Protein AF-A0A0F2HGH1-F1 (afdb_monomer_lite)

Radius of gyration: 33.71 Å; chains: 1; bounding box: 84×94×63 Å

Foldseek 3Di:
DDDDDDDDDDDDDDDDDDDDDDDDPDDPPPPPPDPDPCPVVVVPPPPPPVDDAWEKEFEDADPVGWDDLVVLDAPLDQKDWQFFFPPQDPDDDQQHKYWYAIDHLQFTQFMWGFHFDKDFADPVVCVVPVVCNGGGITTMTGTPQNVCNNPVSVVSHHPVVLLVVCCVVCVCDDFAPVRHSDPVVVVPVHRMGTTDPSSRVSVVVSSVVVPD

pLDDT: mean 81.98, std 21.33, range [31.95, 98.56]

Secondary structure (DSSP, 8-state):
--------------------------------------HHHHH-------SPPPEEEEEES-SSS-B-TTTT-----SEEEEEE-SS---S--TT-EEEEEETBT-BEEEEEEE-S--EEPPHHHHHH-GGGGTS-EEEEEEES-HHHHTTHHHH--BHHHHHHHHHHH-TTS-SBTTS-SS-GGGGGT-S-EEEPHHHHHHHHHHHHTT--

Structure (mmCIF, N/CA/C/O backbone):
data_AF-A0A0F2HGH1-F1
#
_entry.id   AF-A0A0F2HGH1-F1
#
loop_
_atom_site.group_PDB
_atom_site.id
_atom_site.type_symbol
_atom_site.label_atom_id
_atom_site.label_alt_id
_atom_site.label_comp_id
_atom_site.label_asym_id
_atom_site.label_entity_id
_atom_site.label_seq_id
_atom_site.pdbx_PDB_ins_code
_atom_site.Cartn_x
_atom_site.Cartn_y
_atom_site.Cartn_z
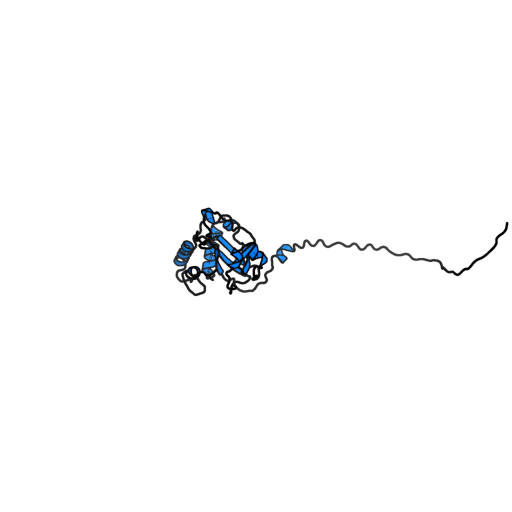_atom_site.occupancy
_atom_site.B_iso_or_equiv
_atom_site.auth_seq_id
_atom_site.auth_comp_id
_atom_site.auth_asym_id
_atom_site.auth_atom_id
_atom_site.pdbx_PDB_model_num
ATOM 1 N N . MET A 1 1 ? 64.726 -79.776 -44.191 1.00 40.59 1 MET A N 1
ATOM 2 C CA . MET A 1 1 ? 66.034 -79.227 -43.779 1.00 40.59 1 MET A CA 1
ATOM 3 C C . MET A 1 1 ? 65.875 -78.644 -42.390 1.00 40.59 1 MET A C 1
ATOM 5 O O . MET A 1 1 ? 64.853 -78.032 -42.119 1.00 40.59 1 MET A O 1
ATOM 9 N N . HIS A 1 2 ? 66.834 -78.954 -41.524 1.00 37.94 2 HIS A N 1
ATOM 10 C CA . HIS A 1 2 ? 66.911 -78.556 -40.122 1.00 37.94 2 HIS A CA 1
ATOM 11 C C . HIS A 1 2 ? 66.881 -77.031 -39.940 1.00 37.94 2 HIS A C 1
ATOM 13 O O . HIS A 1 2 ? 67.494 -76.320 -40.730 1.00 37.94 2 HIS A O 1
ATOM 19 N N . SER A 1 3 ? 66.295 -76.561 -38.837 1.00 35.84 3 SER A N 1
ATOM 20 C CA . SER A 1 3 ? 66.880 -75.457 -38.071 1.00 35.84 3 SER A CA 1
ATOM 21 C C . SER A 1 3 ? 66.435 -75.529 -36.613 1.00 35.84 3 SER A C 1
ATOM 23 O O . SER A 1 3 ? 65.248 -75.561 -36.302 1.00 35.84 3 SER A O 1
ATOM 25 N N . CYS A 1 4 ? 67.438 -75.588 -35.749 1.00 34.16 4 CYS A N 1
ATOM 26 C CA . CYS A 1 4 ? 67.405 -75.707 -34.302 1.00 34.16 4 CYS A CA 1
ATOM 27 C C . CYS A 1 4 ? 67.516 -74.322 -33.632 1.00 34.16 4 CYS A C 1
ATOM 29 O O . CYS A 1 4 ? 68.171 -73.455 -34.197 1.00 34.16 4 CYS A O 1
ATOM 31 N N . LEU A 1 5 ? 67.019 -74.230 -32.385 1.00 35.56 5 LEU A N 1
ATOM 32 C CA . LEU A 1 5 ? 67.482 -73.368 -31.268 1.00 35.56 5 LEU A CA 1
ATOM 33 C C . LEU A 1 5 ? 67.328 -71.832 -31.455 1.00 35.56 5 LEU A C 1
ATOM 35 O O . LEU A 1 5 ? 67.442 -71.306 -32.545 1.00 35.56 5 LEU A O 1
ATOM 39 N N . GLY A 1 6 ? 67.064 -71.014 -30.436 1.00 31.95 6 GLY A N 1
ATOM 40 C CA . GLY A 1 6 ? 67.132 -71.225 -28.999 1.00 31.95 6 GLY A CA 1
ATOM 41 C C . GLY A 1 6 ? 66.521 -70.055 -28.212 1.00 31.95 6 GLY A C 1
ATOM 42 O O . GLY A 1 6 ? 66.121 -69.026 -28.746 1.00 31.95 6 GLY A O 1
ATOM 43 N N . THR A 1 7 ? 66.422 -70.315 -26.918 1.00 39.03 7 THR A N 1
ATOM 44 C CA . THR A 1 7 ? 65.702 -69.664 -25.818 1.00 39.03 7 THR A CA 1
ATOM 45 C C . THR A 1 7 ? 66.363 -68.423 -25.210 1.00 39.03 7 THR A C 1
ATOM 47 O O . THR A 1 7 ? 67.583 -68.302 -25.231 1.00 39.03 7 THR A O 1
ATOM 50 N N . SER A 1 8 ? 65.567 -67.619 -24.495 1.00 36.44 8 SER A N 1
ATOM 51 C CA . SER A 1 8 ? 65.859 -66.989 -23.181 1.00 36.44 8 SER A CA 1
ATOM 52 C C . SER A 1 8 ? 64.492 -66.590 -22.586 1.00 36.44 8 SER A C 1
ATOM 54 O O . SER A 1 8 ? 63.792 -65.799 -23.206 1.00 36.44 8 SER A O 1
ATOM 56 N N . ASN A 1 9 ? 63.889 -67.299 -21.618 1.00 37.34 9 ASN A N 1
ATOM 57 C CA . ASN A 1 9 ? 64.171 -67.386 -20.167 1.00 37.34 9 ASN A CA 1
ATOM 58 C C . ASN A 1 9 ? 64.337 -65.991 -19.533 1.00 37.34 9 ASN A C 1
ATOM 60 O O . ASN A 1 9 ? 65.167 -65.226 -20.004 1.00 37.34 9 ASN A O 1
ATOM 64 N N . THR A 1 10 ? 63.519 -65.558 -18.567 1.00 40.22 10 THR A N 1
ATOM 65 C CA . THR A 1 10 ? 63.535 -65.943 -17.133 1.00 40.22 10 THR A CA 1
ATOM 66 C C . THR A 1 10 ? 62.187 -65.591 -16.467 1.00 40.22 10 THR A C 1
ATOM 68 O O . THR A 1 10 ? 61.701 -64.484 -16.665 1.00 40.22 10 THR A O 1
ATOM 71 N N . ASN A 1 11 ? 61.475 -66.511 -15.805 1.00 37.72 11 ASN A N 1
ATOM 72 C CA . ASN A 1 11 ? 61.519 -66.933 -14.382 1.00 37.72 11 ASN A CA 1
ATOM 73 C C . ASN A 1 11 ? 60.193 -66.528 -13.680 1.00 37.72 11 ASN A C 1
ATOM 75 O O . ASN A 1 11 ? 59.889 -65.346 -13.608 1.00 37.72 11 ASN A O 1
ATOM 79 N N . ASN A 1 12 ? 59.294 -67.472 -13.347 1.00 40.59 12 ASN A N 1
ATOM 80 C CA . ASN A 1 12 ? 59.240 -68.252 -12.085 1.00 40.59 12 ASN A CA 1
ATOM 81 C C . ASN A 1 12 ? 58.930 -67.329 -10.877 1.00 40.59 12 ASN A C 1
ATOM 83 O O . ASN A 1 12 ? 59.648 -66.365 -10.673 1.00 40.59 12 ASN A O 1
ATOM 87 N N . ILE A 1 13 ? 57.921 -67.512 -10.012 1.00 38.38 13 ILE A N 1
ATOM 88 C CA . ILE A 1 13 ? 57.397 -68.707 -9.322 1.00 38.38 13 ILE A CA 1
ATOM 89 C C . ILE A 1 13 ? 56.005 -68.350 -8.745 1.00 38.38 13 ILE A C 1
ATOM 91 O O . ILE A 1 13 ? 55.827 -67.256 -8.216 1.00 38.38 13 ILE A O 1
ATOM 95 N N . ALA A 1 14 ? 55.048 -69.281 -8.776 1.00 46.56 14 ALA A N 1
ATOM 96 C CA . ALA A 1 14 ? 53.841 -69.258 -7.936 1.00 46.56 14 ALA A CA 1
ATOM 97 C C . ALA A 1 14 ? 54.055 -70.104 -6.665 1.00 46.56 14 ALA A C 1
ATOM 99 O O . ALA A 1 14 ? 54.805 -71.081 -6.732 1.00 46.56 14 ALA A O 1
ATOM 100 N N . PRO A 1 15 ? 53.335 -69.843 -5.556 1.00 45.97 15 PRO A N 1
ATOM 101 C CA . PRO A 1 15 ? 52.921 -70.981 -4.731 1.00 45.97 15 PRO A CA 1
ATOM 102 C C . PRO A 1 15 ? 51.470 -70.929 -4.206 1.00 45.97 15 PRO A C 1
ATOM 104 O O . PRO A 1 15 ? 51.037 -70.001 -3.533 1.00 45.97 15 PRO A O 1
ATOM 107 N N . TRP A 1 16 ? 50.762 -72.000 -4.559 1.00 36.22 16 TRP A N 1
ATOM 108 C CA . TRP A 1 16 ? 49.781 -72.839 -3.859 1.00 36.22 16 TRP A CA 1
ATOM 109 C C . TRP A 1 16 ? 49.231 -72.503 -2.439 1.00 36.22 16 TRP A C 1
ATOM 111 O O . TRP A 1 16 ? 49.962 -72.518 -1.459 1.00 36.22 16 TRP A O 1
ATOM 121 N N . VAL A 1 17 ? 47.888 -72.371 -2.392 1.00 44.22 17 VAL A N 1
ATOM 122 C CA . VAL A 1 17 ? 46.825 -73.048 -1.578 1.00 44.22 17 VAL A CA 1
ATOM 123 C C . VAL A 1 17 ? 46.857 -73.083 -0.026 1.00 44.22 17 VAL A C 1
ATOM 125 O O . VAL A 1 17 ? 47.742 -73.688 0.560 1.00 44.22 17 VAL A O 1
ATOM 128 N N . HIS A 1 18 ? 45.791 -72.576 0.634 1.00 35.72 18 HIS A N 1
ATOM 129 C CA . HIS A 1 18 ? 44.757 -73.333 1.405 1.00 35.72 18 HIS A CA 1
ATOM 130 C C . HIS A 1 18 ? 43.964 -72.475 2.423 1.00 35.72 18 HIS A C 1
ATOM 132 O O . HIS A 1 18 ? 44.537 -71.935 3.357 1.00 35.72 18 HIS A O 1
ATOM 138 N N . GLY A 1 19 ? 42.626 -72.498 2.284 1.00 34.91 19 GLY A N 1
ATOM 139 C CA . GLY A 1 19 ? 41.642 -72.604 3.378 1.00 34.91 19 GLY A CA 1
ATOM 140 C C . GLY A 1 19 ? 41.276 -71.362 4.206 1.00 34.91 19 GLY A C 1
ATOM 141 O O . GLY A 1 19 ? 42.112 -70.840 4.927 1.00 34.91 19 GLY A O 1
ATOM 142 N N . ALA A 1 20 ? 39.990 -70.985 4.206 1.00 33.09 20 ALA A N 1
ATOM 143 C CA . ALA A 1 20 ? 39.146 -70.938 5.413 1.00 33.09 20 ALA A CA 1
ATOM 144 C C . ALA A 1 20 ? 37.747 -70.356 5.118 1.00 33.09 20 ALA A C 1
ATOM 146 O O . ALA A 1 20 ? 37.592 -69.324 4.472 1.00 33.09 20 ALA A O 1
ATOM 147 N N . ASP A 1 21 ? 36.758 -71.080 5.632 1.00 43.50 21 ASP A N 1
ATOM 148 C CA . ASP A 1 21 ? 35.412 -70.687 6.051 1.00 43.50 21 ASP A CA 1
ATOM 149 C C . ASP A 1 21 ? 35.291 -69.237 6.568 1.00 43.50 21 ASP A C 1
ATOM 151 O O . ASP A 1 21 ? 36.168 -68.797 7.309 1.00 43.50 21 ASP A O 1
ATOM 155 N N . THR A 1 22 ? 34.212 -68.515 6.214 1.00 38.97 22 THR A N 1
ATOM 156 C CA . THR A 1 22 ? 33.380 -67.731 7.164 1.00 38.97 22 THR A CA 1
ATOM 157 C C . THR A 1 22 ? 32.304 -66.851 6.493 1.00 38.97 22 THR A C 1
ATOM 159 O O . THR A 1 22 ? 32.579 -65.907 5.762 1.00 38.97 22 THR A O 1
ATOM 162 N N . SER A 1 23 ? 31.050 -67.117 6.873 1.00 44.19 23 SER A N 1
ATOM 163 C CA . SER A 1 23 ? 30.070 -66.131 7.369 1.00 44.19 23 SER A CA 1
ATOM 164 C C . SER A 1 23 ? 29.729 -64.900 6.502 1.00 44.19 23 SER A C 1
ATOM 166 O O . SER A 1 23 ? 30.204 -63.789 6.734 1.00 44.19 23 SER A O 1
ATOM 168 N N . GLN A 1 24 ? 28.762 -65.046 5.590 1.00 44.00 24 GLN A N 1
ATOM 169 C CA . GLN A 1 24 ? 28.005 -63.904 5.061 1.00 44.00 24 GLN A CA 1
ATOM 170 C C . GLN A 1 24 ? 26.889 -63.515 6.047 1.00 44.00 24 GLN A C 1
ATOM 172 O O . GLN A 1 24 ? 25.756 -63.978 5.945 1.00 44.00 24 GLN A O 1
ATOM 177 N N . LYS A 1 25 ? 27.193 -62.641 7.016 1.00 47.00 25 LYS A N 1
ATOM 178 C CA . LYS A 1 25 ? 26.151 -61.863 7.706 1.00 47.00 25 LYS A CA 1
ATOM 179 C C . LYS A 1 25 ? 25.704 -60.738 6.775 1.00 47.00 25 LYS A C 1
ATOM 181 O O . LYS A 1 25 ? 26.432 -59.765 6.595 1.00 47.00 25 LYS A O 1
ATOM 186 N N . ALA A 1 26 ? 24.523 -60.883 6.182 1.00 45.41 26 ALA A N 1
ATOM 187 C CA . ALA A 1 26 ? 23.844 -59.809 5.471 1.00 45.41 26 ALA A CA 1
ATOM 188 C C . ALA A 1 26 ? 23.458 -58.705 6.469 1.00 45.41 26 ALA A C 1
ATOM 190 O O . ALA A 1 26 ? 22.803 -58.964 7.478 1.00 45.41 26 ALA A O 1
ATOM 191 N N . TRP A 1 27 ? 23.896 -57.477 6.209 1.00 44.84 27 TRP A N 1
ATOM 192 C CA . TRP A 1 27 ? 23.497 -56.306 6.981 1.00 44.84 27 TRP A CA 1
ATOM 193 C C . TRP A 1 27 ? 22.154 -55.835 6.422 1.00 44.84 27 TRP A C 1
ATOM 195 O O . TRP A 1 27 ? 22.111 -55.185 5.378 1.00 44.84 27 TRP A O 1
ATOM 205 N N . GLU A 1 28 ? 21.050 -56.184 7.084 1.00 51.56 28 GLU A N 1
ATOM 206 C CA . GLU A 1 28 ? 19.741 -55.598 6.785 1.00 51.56 28 GLU A CA 1
ATOM 207 C C . GLU A 1 28 ? 19.768 -54.107 7.134 1.00 51.56 28 GLU A C 1
ATOM 209 O O . GLU A 1 28 ? 19.641 -53.700 8.290 1.00 51.56 28 GLU A O 1
ATOM 214 N N . THR A 1 29 ? 19.939 -53.266 6.119 1.00 53.97 29 THR A N 1
ATOM 215 C CA . THR A 1 29 ? 19.727 -51.825 6.240 1.00 53.97 29 THR A CA 1
ATOM 216 C C . THR A 1 29 ? 18.228 -51.575 6.136 1.00 53.97 29 THR A C 1
ATOM 218 O O . THR A 1 29 ? 17.685 -51.386 5.051 1.00 53.97 29 THR A O 1
ATOM 221 N N . LYS A 1 30 ? 17.525 -51.577 7.275 1.00 51.69 30 LYS A N 1
ATOM 222 C CA . LYS A 1 30 ? 16.208 -50.934 7.339 1.00 51.69 30 LYS A CA 1
ATOM 223 C C . LYS A 1 30 ? 16.429 -49.446 7.092 1.00 51.69 30 LYS A C 1
ATOM 225 O O . LYS A 1 30 ? 16.880 -48.740 7.990 1.00 51.69 30 LYS A O 1
ATOM 230 N N . GLN A 1 31 ? 16.171 -48.987 5.868 1.00 53.00 31 GLN A N 1
ATOM 231 C CA . GLN A 1 31 ? 16.104 -47.560 5.576 1.00 53.00 31 GLN A CA 1
ATOM 232 C C . GLN A 1 31 ? 15.004 -46.958 6.460 1.00 53.00 31 GLN A C 1
ATOM 234 O O . GLN A 1 31 ? 13.856 -47.399 6.366 1.00 53.00 31 GLN A O 1
ATOM 239 N N . PRO A 1 32 ? 15.313 -45.995 7.342 1.00 56.78 32 PRO A N 1
ATOM 240 C CA . PRO A 1 32 ? 14.269 -45.275 8.042 1.00 56.78 32 PRO A CA 1
ATOM 241 C C . PRO A 1 32 ? 13.537 -44.410 7.015 1.00 56.78 32 PRO A C 1
ATOM 243 O O . PRO A 1 32 ? 14.094 -43.454 6.481 1.00 56.78 32 PRO A O 1
ATOM 246 N N . THR A 1 33 ? 12.286 -44.755 6.721 1.00 54.03 33 THR A N 1
ATOM 247 C CA . THR A 1 33 ? 11.357 -43.878 6.007 1.00 54.03 33 THR A CA 1
ATOM 248 C C . THR A 1 33 ? 10.948 -42.764 6.962 1.00 54.03 33 THR A C 1
ATOM 250 O O . THR A 1 33 ? 9.943 -42.866 7.664 1.00 54.03 33 THR A O 1
ATOM 253 N N . ALA A 1 34 ? 11.786 -41.738 7.065 1.00 60.78 34 ALA A N 1
ATOM 254 C CA . ALA A 1 34 ? 11.398 -40.488 7.688 1.00 60.78 34 ALA A CA 1
ATOM 255 C C . ALA A 1 34 ? 10.679 -39.660 6.620 1.00 60.78 34 ALA A C 1
ATOM 257 O O . ALA A 1 34 ? 11.304 -39.201 5.666 1.00 60.78 34 ALA A O 1
ATOM 258 N N . ASP A 1 35 ? 9.366 -39.513 6.774 1.00 58.03 35 ASP A N 1
ATOM 259 C CA . ASP A 1 35 ? 8.569 -38.563 6.003 1.00 58.03 35 ASP A CA 1
ATOM 260 C C . ASP A 1 35 ? 8.869 -37.163 6.556 1.00 58.03 35 ASP A C 1
ATOM 262 O O . ASP A 1 35 ? 8.210 -36.656 7.465 1.00 58.03 35 ASP A O 1
ATOM 266 N N . ILE A 1 36 ? 10.011 -36.613 6.141 1.00 58.03 36 ILE A N 1
ATOM 267 C CA . ILE A 1 36 ? 10.417 -35.261 6.505 1.00 58.03 36 ILE A CA 1
ATOM 268 C C . ILE A 1 36 ? 9.823 -34.361 5.435 1.00 58.03 36 ILE A C 1
ATOM 270 O O . ILE A 1 36 ? 10.423 -34.170 4.379 1.00 58.03 36 ILE A O 1
ATOM 274 N N . ASP A 1 37 ? 8.652 -33.798 5.711 1.00 61.00 37 ASP A N 1
ATOM 275 C CA . ASP A 1 37 ? 8.179 -32.665 4.933 1.00 61.00 37 ASP A CA 1
ATOM 276 C C . ASP A 1 37 ? 9.030 -31.444 5.311 1.00 61.00 37 ASP A C 1
ATOM 278 O O . ASP A 1 37 ? 8.908 -30.856 6.389 1.00 61.00 37 ASP A O 1
ATOM 282 N N . ILE A 1 38 ? 9.998 -31.129 4.451 1.00 58.19 38 ILE A N 1
ATOM 283 C CA . ILE A 1 38 ? 10.939 -30.018 4.636 1.00 58.19 38 ILE A CA 1
ATOM 284 C C . ILE A 1 38 ? 10.277 -28.693 4.212 1.00 58.19 38 ILE A C 1
ATOM 286 O O . ILE A 1 38 ? 10.755 -27.620 4.590 1.00 58.19 38 ILE A O 1
ATOM 290 N N . LEU A 1 39 ? 9.161 -28.741 3.472 1.00 59.00 39 LEU A N 1
ATOM 291 C CA . LEU A 1 39 ? 8.523 -27.559 2.893 1.00 59.00 39 LEU A CA 1
ATOM 292 C C . LEU A 1 39 ? 8.081 -26.549 3.966 1.00 59.00 39 LEU A C 1
ATOM 294 O O . LEU A 1 39 ? 8.466 -25.385 3.847 1.00 59.00 39 LEU A O 1
ATOM 298 N N . PRO A 1 40 ? 7.421 -26.938 5.076 1.00 55.62 40 PRO A N 1
ATOM 299 C CA . PRO A 1 40 ? 7.040 -25.989 6.120 1.00 55.62 40 PRO A CA 1
ATOM 300 C C . PRO A 1 40 ? 8.245 -25.279 6.750 1.00 55.62 40 PRO A C 1
ATOM 302 O O . PRO A 1 40 ? 8.149 -24.114 7.119 1.00 55.62 40 PRO A O 1
ATOM 305 N N . ARG A 1 41 ? 9.400 -25.953 6.842 1.00 51.88 41 ARG A N 1
ATOM 306 C CA . ARG A 1 41 ? 10.633 -25.405 7.434 1.00 51.88 41 ARG A CA 1
ATOM 307 C C . ARG A 1 41 ? 11.386 -24.456 6.506 1.00 51.88 41 ARG A C 1
ATOM 309 O O . ARG A 1 41 ? 12.035 -23.539 6.990 1.00 51.88 41 ARG A O 1
ATOM 316 N N . VAL A 1 42 ? 11.300 -24.666 5.194 1.00 57.00 42 VAL A N 1
ATOM 317 C CA . VAL A 1 42 ? 11.897 -23.766 4.191 1.00 57.00 42 VAL A CA 1
ATOM 318 C C . VAL A 1 42 ? 11.074 -22.484 4.066 1.00 57.00 42 VAL A C 1
ATOM 320 O O . VAL A 1 42 ? 11.645 -21.404 3.926 1.00 57.00 42 VAL A O 1
ATOM 323 N N . TYR A 1 43 ? 9.746 -22.580 4.200 1.00 50.84 43 TYR A N 1
ATOM 324 C CA . TYR A 1 43 ? 8.865 -21.409 4.261 1.00 50.84 43 TYR A CA 1
ATOM 325 C C . TYR A 1 43 ? 8.846 -20.733 5.641 1.00 50.84 43 TYR A C 1
ATOM 327 O O . TYR A 1 43 ? 8.653 -19.521 5.716 1.00 50.84 43 TYR A O 1
ATOM 335 N N . SER A 1 44 ? 9.149 -21.461 6.721 1.00 46.75 44 SER A N 1
ATOM 336 C CA . SER A 1 44 ? 9.440 -20.916 8.059 1.00 46.75 44 SER A CA 1
ATOM 337 C C . SER A 1 44 ? 10.857 -20.323 8.115 1.00 46.75 44 SER A C 1
ATOM 339 O O . SER A 1 44 ? 11.638 -20.555 9.034 1.00 46.75 44 SER A O 1
ATOM 341 N N . SER A 1 45 ? 11.193 -19.463 7.150 1.00 47.25 45 SER A N 1
ATOM 342 C CA . SER A 1 45 ? 12.232 -18.452 7.364 1.00 47.25 45 SER A CA 1
ATOM 343 C C . SER A 1 45 ? 11.675 -17.328 8.247 1.00 47.25 45 SER A C 1
ATOM 345 O O . SER A 1 45 ? 11.745 -16.138 7.921 1.00 47.25 45 SER A O 1
ATOM 347 N N . GLU A 1 46 ? 11.137 -17.723 9.403 1.00 49.34 46 GLU A N 1
ATOM 348 C CA . GLU A 1 46 ? 11.038 -16.894 10.594 1.00 49.34 46 GLU A CA 1
ATOM 349 C C . GLU A 1 46 ? 12.477 -16.623 11.046 1.00 49.34 46 GLU A C 1
ATOM 351 O O . GLU A 1 46 ? 12.992 -17.126 12.037 1.00 49.34 46 GLU A O 1
ATOM 356 N N . SER A 1 47 ? 13.169 -15.779 10.278 1.00 49.47 47 SER A N 1
ATOM 357 C CA . SER A 1 47 ? 14.024 -14.794 10.908 1.00 49.47 47 SER A CA 1
ATOM 358 C C . SER A 1 47 ? 13.061 -13.844 11.610 1.00 49.47 47 SER A C 1
ATOM 360 O O . SER A 1 47 ? 12.723 -12.784 11.074 1.00 49.47 47 SER A O 1
ATOM 362 N N . ASP A 1 48 ? 12.543 -14.292 12.749 1.00 47.56 48 ASP A N 1
ATOM 363 C CA . ASP A 1 48 ? 11.892 -13.448 13.724 1.00 47.56 48 ASP A CA 1
ATOM 364 C C . ASP A 1 48 ? 12.910 -12.375 14.084 1.00 47.56 48 ASP A C 1
ATOM 366 O O . ASP A 1 48 ? 13.785 -12.532 14.932 1.00 47.56 48 ASP A O 1
ATOM 370 N N . SER A 1 49 ? 12.825 -11.237 13.406 1.00 53.53 49 SER A N 1
ATOM 371 C CA . SER A 1 49 ? 12.979 -10.040 14.191 1.00 53.53 49 SER A CA 1
ATOM 372 C C . SER A 1 49 ? 11.746 -10.034 15.086 1.00 53.53 49 SER A C 1
ATOM 374 O O . SER A 1 49 ? 10.648 -9.853 14.562 1.00 53.53 49 SER A O 1
ATOM 376 N N . ASP A 1 50 ? 11.921 -10.203 16.399 1.00 58.22 50 ASP A N 1
ATOM 377 C CA . ASP A 1 50 ? 10.924 -10.003 17.476 1.00 58.22 50 ASP A CA 1
ATOM 378 C C . ASP A 1 50 ? 10.298 -8.585 17.482 1.00 58.22 50 ASP A C 1
ATOM 380 O O . ASP A 1 50 ? 9.788 -8.076 18.481 1.00 58.22 50 ASP A O 1
ATOM 384 N N . LYS A 1 51 ? 10.408 -7.870 16.370 1.00 79.12 51 LYS A N 1
ATOM 385 C CA . LYS A 1 51 ? 9.955 -6.520 16.164 1.00 79.12 51 LYS A CA 1
ATOM 386 C C . LYS A 1 51 ? 8.539 -6.588 15.618 1.00 79.12 51 LYS A C 1
ATOM 388 O O . LYS A 1 51 ? 8.285 -7.197 14.581 1.00 79.12 51 LYS A O 1
ATOM 393 N N . GLU A 1 52 ? 7.634 -5.894 16.298 1.00 90.50 52 GLU A N 1
ATOM 394 C CA . GLU A 1 52 ? 6.298 -5.660 15.767 1.00 90.50 52 GLU A CA 1
ATOM 395 C C . GLU A 1 52 ? 6.372 -5.053 14.354 1.00 90.50 52 GLU A C 1
ATOM 397 O O . GLU A 1 52 ? 7.154 -4.115 14.129 1.00 90.50 52 GLU A O 1
ATOM 402 N N . PRO A 1 53 ? 5.559 -5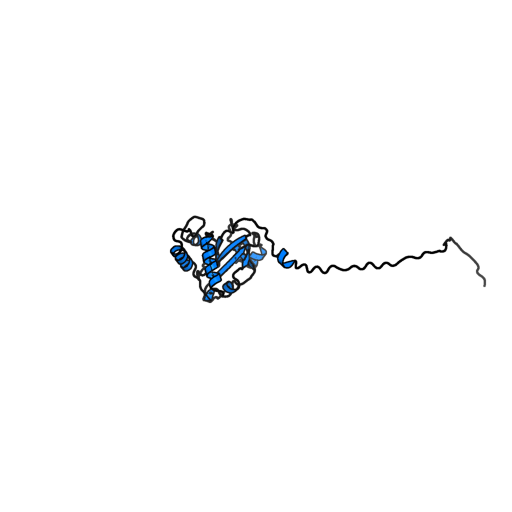.552 13.407 1.00 95.31 53 PRO A N 1
ATOM 403 C CA . PRO A 1 53 ? 5.602 -5.079 12.036 1.00 95.31 53 PRO A CA 1
ATOM 404 C C . PRO A 1 53 ? 5.187 -3.611 11.962 1.00 95.31 53 PRO A C 1
ATOM 406 O O . PRO A 1 53 ? 4.215 -3.177 12.589 1.00 95.31 53 PRO A O 1
ATOM 409 N N . LEU A 1 54 ? 5.911 -2.834 11.160 1.00 96.88 54 LEU A N 1
ATOM 410 C CA . LEU A 1 54 ? 5.480 -1.497 10.782 1.00 96.88 54 LEU A CA 1
ATOM 411 C C . LEU A 1 54 ? 4.510 -1.586 9.606 1.00 96.88 54 LEU A C 1
ATOM 413 O O . LEU A 1 54 ? 4.612 -2.469 8.758 1.00 96.88 54 LEU A O 1
ATOM 417 N N . TYR A 1 55 ? 3.585 -0.632 9.540 1.00 97.75 55 TYR A N 1
ATOM 418 C CA . TYR A 1 55 ? 2.558 -0.588 8.509 1.00 97.75 55 TYR A CA 1
ATOM 419 C C . TYR A 1 55 ? 2.803 0.579 7.562 1.00 97.75 55 TYR A C 1
ATOM 421 O O . TYR A 1 55 ? 3.052 1.714 7.982 1.00 97.75 55 TYR A O 1
ATOM 429 N N . PHE A 1 56 ? 2.695 0.304 6.269 1.00 96.81 56 PHE A N 1
ATOM 430 C CA . PHE A 1 56 ? 2.884 1.282 5.212 1.00 96.81 56 PHE A CA 1
ATOM 431 C C . PHE A 1 56 ? 1.699 1.271 4.261 1.00 96.81 56 PHE A C 1
ATOM 433 O O . PHE A 1 56 ? 1.205 0.215 3.879 1.00 96.81 56 PHE A O 1
ATOM 440 N N . LEU A 1 57 ? 1.286 2.458 3.829 1.00 96.06 57 LEU A N 1
ATOM 441 C CA . LEU A 1 57 ? 0.351 2.623 2.727 1.00 96.06 57 LEU A CA 1
ATOM 442 C C . LEU A 1 57 ? 1.125 3.084 1.494 1.00 96.06 57 LEU A C 1
ATOM 444 O O . LEU A 1 57 ? 1.825 4.101 1.541 1.00 96.06 57 LEU A O 1
ATOM 448 N N . LYS A 1 58 ? 1.007 2.334 0.401 1.00 94.81 58 LYS A N 1
ATOM 449 C CA . LYS A 1 58 ? 1.765 2.530 -0.832 1.00 94.81 58 LYS A CA 1
ATOM 450 C C . LYS A 1 58 ? 0.834 2.773 -2.027 1.00 94.81 58 LYS A C 1
ATOM 452 O O . LYS A 1 58 ? 0.060 1.887 -2.377 1.00 94.81 58 LYS A O 1
ATOM 457 N N . PRO A 1 59 ? 0.9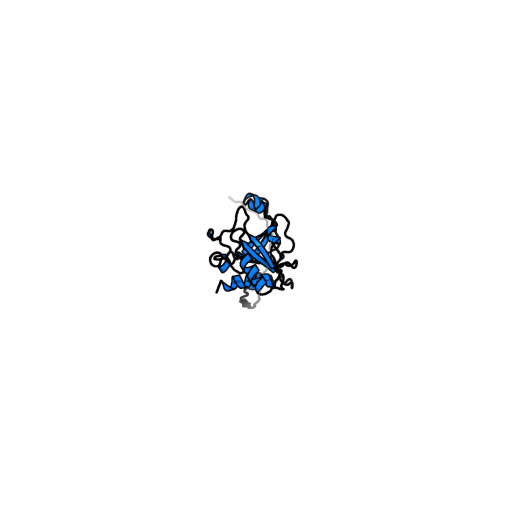13 3.935 -2.691 1.00 94.12 59 PRO A N 1
ATOM 458 C CA . PRO A 1 59 ? 0.199 4.156 -3.936 1.00 94.12 59 PRO A CA 1
ATOM 459 C C . PRO A 1 59 ? 0.841 3.347 -5.076 1.00 94.12 59 PRO A C 1
ATOM 461 O O . PRO A 1 59 ? 2.070 3.259 -5.162 1.00 94.12 59 PRO A O 1
ATOM 464 N N . ILE A 1 60 ? 0.000 2.774 -5.937 1.00 93.94 60 ILE A N 1
ATOM 465 C CA . ILE A 1 60 ? 0.353 2.054 -7.166 1.00 93.94 60 ILE A CA 1
ATOM 466 C C . ILE A 1 60 ? -0.283 2.781 -8.352 1.00 93.94 60 ILE A C 1
ATOM 468 O O . ILE A 1 60 ? -1.444 3.181 -8.282 1.00 93.94 60 ILE A O 1
ATOM 472 N N . GLY A 1 61 ? 0.488 2.956 -9.423 1.00 91.81 61 GLY A N 1
ATOM 473 C CA . GLY A 1 61 ? 0.146 3.820 -10.553 1.00 91.81 61 GLY A CA 1
ATOM 474 C C . GLY A 1 61 ? 0.713 5.233 -10.408 1.00 91.81 61 GLY A C 1
ATOM 475 O O . GLY A 1 61 ? 1.310 5.599 -9.388 1.00 91.81 61 GLY A O 1
ATOM 476 N N . THR A 1 62 ? 0.547 6.038 -11.450 1.00 89.56 62 THR A N 1
ATOM 477 C CA . THR A 1 62 ? 0.934 7.455 -11.480 1.00 89.56 62 THR A CA 1
ATOM 478 C C . THR A 1 62 ? -0.224 8.306 -11.999 1.00 89.56 62 THR A C 1
ATOM 480 O O . THR A 1 62 ? -1.298 7.793 -12.285 1.00 89.56 62 THR A O 1
ATOM 483 N N . GLN A 1 63 ? -0.047 9.628 -12.073 1.00 88.62 63 GLN A N 1
ATOM 484 C CA . GLN A 1 63 ? -1.060 10.481 -12.709 1.00 88.62 63 GLN A CA 1
ATOM 485 C C . GLN A 1 63 ? -1.161 10.204 -14.215 1.00 88.62 63 GLN A C 1
ATOM 487 O O . GLN A 1 63 ? -2.232 10.352 -14.790 1.00 88.62 63 GLN A O 1
ATOM 492 N N . GLU A 1 64 ? -0.045 9.814 -14.833 1.00 90.88 64 GLU A N 1
ATOM 493 C CA . GLU A 1 64 ? 0.043 9.496 -16.258 1.00 90.88 64 GLU A CA 1
ATOM 494 C C . GLU A 1 64 ? -0.444 8.074 -16.579 1.00 90.88 64 GLU A C 1
ATOM 496 O O . GLU A 1 64 ? -0.952 7.845 -17.670 1.00 90.88 64 GLU A O 1
ATOM 501 N N . ASP A 1 65 ? -0.295 7.144 -15.631 1.00 91.81 65 ASP A N 1
ATOM 502 C CA . ASP A 1 65 ? -0.737 5.746 -15.724 1.00 91.81 65 ASP A CA 1
ATOM 503 C C . ASP A 1 65 ? -1.486 5.340 -14.434 1.00 91.81 65 ASP A C 1
ATOM 505 O O . ASP A 1 65 ? -0.916 4.700 -13.536 1.00 91.81 65 ASP A O 1
ATOM 509 N N . PRO A 1 66 ? -2.734 5.813 -14.259 1.00 94.88 66 PRO A N 1
ATOM 510 C CA . PRO A 1 66 ? -3.533 5.538 -13.071 1.00 94.88 66 PRO A CA 1
ATOM 511 C C . PRO A 1 66 ? -4.128 4.128 -13.104 1.00 94.88 66 PRO A C 1
ATOM 513 O O . PRO A 1 66 ? -4.476 3.615 -14.157 1.00 94.88 66 PRO A O 1
ATOM 516 N N . VAL A 1 67 ? -4.322 3.526 -11.931 1.00 96.38 67 VAL A N 1
ATOM 517 C CA . VAL A 1 67 ? -5.121 2.307 -11.739 1.00 96.38 67 VAL A CA 1
ATOM 518 C C . VAL A 1 67 ? -6.588 2.700 -11.648 1.00 96.38 67 VAL A C 1
ATOM 520 O O . VAL A 1 67 ? -7.025 3.290 -10.652 1.00 96.38 67 VAL A O 1
ATOM 523 N N . LEU A 1 68 ? -7.335 2.402 -12.709 1.00 96.62 68 LEU A N 1
ATOM 524 C CA . LEU A 1 68 ? -8.758 2.709 -12.818 1.00 96.62 68 LEU A CA 1
ATOM 525 C C . LEU A 1 68 ? -9.613 1.469 -12.533 1.00 96.62 68 LEU A C 1
ATOM 527 O O . LEU A 1 68 ? -9.145 0.335 -12.614 1.00 96.62 68 LEU A O 1
ATOM 531 N N . LEU A 1 69 ? -10.872 1.691 -12.156 1.00 96.44 69 LEU A N 1
ATOM 532 C CA . LEU A 1 69 ? -11.783 0.616 -11.754 1.00 96.44 69 LEU A CA 1
ATOM 533 C C . LEU A 1 69 ? -12.172 -0.251 -12.960 1.00 96.44 69 LEU A C 1
ATOM 535 O O . LEU A 1 69 ? -12.207 -1.475 -12.883 1.00 96.44 69 LEU A O 1
ATOM 539 N N . GLU A 1 70 ? -12.419 0.404 -14.090 1.00 96.12 70 GLU A N 1
ATOM 540 C CA . GLU A 1 70 ? -12.800 -0.186 -15.370 1.00 96.12 70 GLU A CA 1
ATOM 541 C C . GLU A 1 70 ? -11.706 -1.055 -16.004 1.00 96.12 70 GLU A C 1
ATOM 543 O O . GLU A 1 70 ? -12.020 -1.907 -16.831 1.00 96.12 70 GLU A O 1
ATOM 548 N N . GLU A 1 71 ? -10.442 -0.870 -15.611 1.00 95.62 71 GLU A N 1
ATOM 549 C CA . GLU A 1 71 ? -9.324 -1.680 -16.107 1.00 95.62 71 GLU A CA 1
ATOM 550 C C . GLU A 1 71 ? -9.281 -3.068 -15.468 1.00 95.62 71 GLU A C 1
ATOM 552 O O . GLU A 1 71 ? -8.645 -3.957 -16.029 1.00 95.62 71 GLU A O 1
ATOM 557 N N . GLN A 1 72 ? -9.911 -3.240 -14.296 1.00 96.88 72 GLN A N 1
ATOM 558 C CA . GLN A 1 72 ? -9.962 -4.505 -13.549 1.00 96.88 72 GLN A CA 1
ATOM 559 C C . GLN A 1 72 ? -8.592 -5.196 -13.465 1.00 96.88 72 GLN A C 1
ATOM 561 O O . GLN A 1 72 ? -8.455 -6.403 -13.660 1.00 96.88 72 GLN A O 1
ATOM 566 N N . ARG A 1 73 ? -7.542 -4.396 -13.228 1.00 96.62 73 ARG A N 1
ATOM 567 C CA . ARG A 1 73 ? -6.173 -4.907 -13.147 1.00 96.62 73 ARG A CA 1
ATOM 568 C C . ARG A 1 73 ? -6.044 -5.876 -11.984 1.00 96.62 73 ARG A C 1
ATOM 570 O O . ARG A 1 73 ? -6.453 -5.549 -10.869 1.00 96.62 73 ARG A O 1
ATOM 577 N N . ASP A 1 74 ? -5.434 -7.019 -12.259 1.00 97.06 74 ASP A N 1
ATOM 578 C CA . ASP A 1 74 ? -5.210 -8.081 -11.290 1.00 97.06 74 ASP A CA 1
ATOM 579 C C . ASP A 1 74 ? -4.028 -7.753 -10.359 1.00 97.06 74 ASP A C 1
ATOM 581 O O . ASP A 1 74 ? -2.946 -7.369 -10.808 1.00 97.06 74 ASP A O 1
ATOM 585 N N . PHE A 1 75 ? -4.253 -7.898 -9.053 1.00 97.06 75 PHE A N 1
ATOM 586 C CA . PHE A 1 75 ? -3.251 -7.787 -7.990 1.00 97.06 75 PHE A CA 1
ATOM 587 C C . PHE A 1 75 ? -3.276 -9.021 -7.065 1.00 97.06 75 PHE A C 1
ATOM 589 O O . PHE A 1 75 ? -3.013 -8.909 -5.863 1.00 97.06 75 PHE A O 1
ATOM 596 N N . SER A 1 76 ? -3.642 -10.190 -7.601 1.00 97.50 76 SER A N 1
ATOM 597 C CA . SER A 1 76 ? -3.778 -11.458 -6.868 1.00 97.50 76 SER A CA 1
ATOM 598 C C . SER A 1 76 ? -2.491 -12.274 -6.740 1.00 97.50 76 SER A C 1
ATOM 600 O O . SER A 1 76 ? -2.470 -13.225 -5.962 1.00 97.50 76 SER A O 1
ATOM 602 N N . ASP A 1 77 ? -1.412 -11.901 -7.438 1.00 97.88 77 ASP A N 1
ATOM 603 C CA . ASP A 1 77 ? -0.144 -12.639 -7.415 1.00 97.88 77 ASP A CA 1
ATOM 604 C C . ASP A 1 77 ? 0.343 -12.897 -5.982 1.00 97.88 77 ASP A C 1
ATOM 606 O O . ASP A 1 77 ? 0.457 -11.969 -5.177 1.00 97.88 77 ASP A O 1
ATOM 610 N N . LEU A 1 78 ? 0.669 -14.160 -5.674 1.00 97.50 78 LEU A N 1
ATOM 611 C CA . LEU A 1 78 ? 1.097 -14.589 -4.335 1.00 97.50 78 LEU A CA 1
ATOM 612 C C . LEU A 1 78 ? 2.402 -13.915 -3.892 1.00 97.50 78 LEU A C 1
ATOM 614 O O . LEU A 1 78 ? 2.581 -13.642 -2.707 1.00 97.50 78 LEU A O 1
ATOM 618 N N . HIS A 1 79 ? 3.311 -13.660 -4.830 1.00 96.12 79 HIS A N 1
ATOM 619 C CA . HIS A 1 79 ? 4.553 -12.937 -4.585 1.00 96.12 79 HIS A CA 1
ATOM 620 C C . HIS A 1 79 ? 4.662 -11.800 -5.586 1.00 96.12 79 HIS A C 1
ATOM 622 O O . HIS A 1 79 ? 4.528 -12.013 -6.788 1.00 96.12 79 HIS A O 1
ATOM 628 N N . GLN A 1 80 ? 4.938 -10.600 -5.086 1.00 95.06 80 GLN A N 1
ATOM 629 C CA . GLN A 1 80 ? 5.077 -9.419 -5.921 1.00 95.06 80 GLN A CA 1
ATOM 630 C C . GLN A 1 80 ? 6.289 -8.596 -5.495 1.00 95.06 80 GLN A C 1
ATOM 632 O O . GLN A 1 80 ? 6.533 -8.371 -4.308 1.00 95.06 80 GLN A O 1
ATOM 637 N N . ASN A 1 81 ? 7.022 -8.083 -6.482 1.00 95.00 81 ASN A N 1
ATOM 638 C CA . ASN A 1 81 ? 8.055 -7.084 -6.248 1.00 95.00 81 ASN A CA 1
ATOM 639 C C . ASN A 1 81 ? 7.403 -5.717 -6.014 1.00 95.00 81 ASN A C 1
ATOM 641 O O . ASN A 1 81 ? 6.815 -5.111 -6.911 1.00 95.00 81 ASN A O 1
ATOM 645 N N . LEU A 1 82 ? 7.517 -5.208 -4.791 1.00 94.44 82 LEU A N 1
ATOM 646 C CA . LEU A 1 82 ? 7.010 -3.899 -4.402 1.00 94.44 82 LEU A CA 1
ATOM 647 C C . LEU A 1 82 ? 8.048 -2.834 -4.764 1.00 94.44 82 LEU A C 1
ATOM 649 O O . LEU A 1 82 ? 9.021 -2.640 -4.039 1.00 94.44 82 LEU A O 1
ATOM 653 N N . HIS A 1 83 ? 7.846 -2.135 -5.882 1.00 93.25 83 HIS A N 1
ATOM 654 C CA . HIS A 1 83 ? 8.796 -1.135 -6.380 1.00 93.25 83 HIS A CA 1
ATOM 655 C C . HIS A 1 83 ? 8.670 0.236 -5.688 1.00 93.25 83 HIS A C 1
ATOM 657 O O . HIS A 1 83 ? 7.580 0.777 -5.516 1.00 93.25 83 HIS A O 1
ATOM 663 N N . PHE A 1 84 ? 9.791 0.854 -5.335 1.00 91.38 84 PHE A N 1
ATOM 664 C CA . PHE A 1 84 ? 9.944 2.116 -4.612 1.00 91.38 84 PHE A CA 1
ATOM 665 C C . PHE A 1 84 ? 10.715 3.143 -5.447 1.00 91.38 84 PHE A C 1
ATOM 667 O O . PHE A 1 84 ? 11.463 2.803 -6.362 1.00 91.38 84 PHE A O 1
ATOM 674 N N . SER A 1 85 ? 10.504 4.424 -5.144 1.00 86.06 85 SER A N 1
ATOM 675 C CA . SER A 1 85 ? 11.019 5.544 -5.944 1.00 86.06 85 SER A CA 1
ATOM 676 C C . SER A 1 85 ? 12.544 5.672 -5.882 1.00 86.06 85 SER A C 1
ATOM 678 O O . SER A 1 85 ? 13.196 5.086 -5.021 1.00 86.06 85 SER A O 1
ATOM 680 N N . LYS A 1 86 ? 13.123 6.503 -6.766 1.00 73.50 86 LYS A N 1
ATOM 681 C CA . LYS A 1 86 ? 14.581 6.723 -6.921 1.00 73.50 86 LYS A CA 1
ATOM 682 C C . LYS A 1 86 ? 15.360 6.920 -5.610 1.00 73.50 86 LYS A C 1
ATOM 684 O O . LYS A 1 86 ? 16.528 6.538 -5.524 1.00 73.50 86 LYS A O 1
ATOM 689 N N . LYS A 1 87 ? 14.747 7.504 -4.573 1.00 76.19 87 LYS A N 1
ATOM 690 C CA . LYS A 1 87 ? 15.371 7.583 -3.246 1.00 76.19 87 LYS A CA 1
ATOM 691 C C . LYS A 1 87 ? 15.290 6.209 -2.591 1.00 76.19 87 LYS A C 1
ATOM 693 O O . LYS A 1 87 ? 14.200 5.821 -2.180 1.00 76.19 87 LYS A O 1
ATOM 698 N N . LYS A 1 88 ? 16.442 5.532 -2.448 1.00 78.75 88 LYS A N 1
ATOM 699 C CA . LYS A 1 88 ? 16.567 4.239 -1.751 1.00 78.75 88 LYS A CA 1
ATOM 700 C C . LYS A 1 88 ? 15.644 4.233 -0.527 1.00 78.75 88 LYS A C 1
ATOM 702 O O . LYS A 1 88 ? 15.860 5.063 0.370 1.00 78.75 88 LYS A O 1
ATOM 707 N N . PRO A 1 89 ? 14.593 3.394 -0.509 1.00 79.50 89 PRO A N 1
ATOM 708 C CA . PRO A 1 89 ? 13.575 3.482 0.518 1.00 79.50 89 PRO A CA 1
ATOM 709 C C . PRO A 1 89 ? 14.221 3.242 1.877 1.00 79.50 89 PRO A C 1
ATOM 711 O O . PRO A 1 89 ? 14.992 2.305 2.074 1.00 79.50 89 PRO A O 1
ATOM 714 N N . LYS A 1 90 ? 13.923 4.136 2.817 1.00 81.06 90 LYS A N 1
ATOM 715 C CA . LYS A 1 90 ? 14.297 3.981 4.219 1.00 81.06 90 LYS A CA 1
ATOM 716 C C . LYS A 1 90 ? 13.077 3.503 4.993 1.00 81.06 90 LYS A C 1
ATOM 718 O O . LYS A 1 90 ? 11.976 4.003 4.764 1.00 81.06 90 LYS A O 1
ATOM 723 N N . GLY A 1 91 ? 13.295 2.579 5.920 1.00 84.38 91 GLY A N 1
ATOM 724 C CA . GLY A 1 91 ? 12.328 2.216 6.954 1.00 84.38 91 GLY A CA 1
ATOM 725 C C . GLY A 1 91 ? 11.446 1.002 6.674 1.00 84.38 91 GLY A C 1
ATOM 726 O O . GLY A 1 91 ? 10.912 0.482 7.642 1.00 84.38 91 GLY A O 1
ATOM 727 N N . VAL A 1 92 ? 11.323 0.537 5.424 1.00 91.44 92 VAL A N 1
ATOM 728 C CA . VAL A 1 92 ? 10.649 -0.740 5.117 1.00 91.44 92 VAL A CA 1
ATOM 729 C C . VAL A 1 92 ? 11.675 -1.863 5.220 1.00 91.44 92 VAL A C 1
ATOM 731 O O . VAL A 1 92 ? 12.758 -1.766 4.641 1.00 91.44 92 VAL A O 1
ATOM 734 N N . THR A 1 93 ? 11.344 -2.892 5.985 1.00 93.00 93 THR A N 1
ATOM 735 C CA . THR A 1 93 ? 12.197 -4.039 6.302 1.00 93.00 93 THR A CA 1
ATOM 736 C C . THR A 1 93 ? 11.400 -5.340 6.232 1.00 93.00 93 THR A C 1
ATOM 738 O O . THR A 1 93 ? 10.169 -5.317 6.241 1.00 93.00 93 THR A O 1
ATOM 741 N N . LYS A 1 94 ? 12.095 -6.482 6.151 1.00 93.88 94 LYS A N 1
ATOM 742 C CA . LYS A 1 94 ? 11.463 -7.807 6.220 1.00 93.88 94 LYS A CA 1
ATOM 743 C C . LYS A 1 94 ? 10.543 -7.890 7.446 1.00 93.88 94 LYS A C 1
ATOM 745 O O . LYS A 1 94 ? 10.915 -7.448 8.528 1.00 93.88 94 LYS A O 1
ATOM 750 N N . GLY A 1 95 ? 9.347 -8.440 7.256 1.00 95.06 95 GLY A N 1
ATOM 751 C CA . GLY A 1 95 ? 8.310 -8.560 8.281 1.00 95.06 95 GLY A CA 1
ATOM 752 C C . GLY A 1 95 ? 7.304 -7.407 8.319 1.00 95.06 95 GLY A C 1
ATOM 753 O O . GLY A 1 95 ? 6.191 -7.626 8.790 1.00 95.06 95 GLY A O 1
ATOM 754 N N . ASP A 1 96 ? 7.636 -6.228 7.784 1.00 96.62 96 ASP A N 1
ATOM 755 C CA . ASP A 1 96 ? 6.699 -5.102 7.711 1.00 96.62 96 ASP A CA 1
ATOM 756 C C . ASP A 1 96 ? 5.519 -5.397 6.767 1.00 96.62 96 ASP A C 1
ATOM 758 O O . ASP A 1 96 ? 5.591 -6.252 5.879 1.00 96.62 96 ASP A O 1
ATOM 762 N N . ILE A 1 97 ? 4.425 -4.655 6.947 1.00 98.06 97 ILE A N 1
ATOM 763 C CA . ILE A 1 97 ? 3.207 -4.773 6.147 1.00 98.06 97 ILE A CA 1
ATOM 764 C C . ILE A 1 97 ? 3.077 -3.586 5.196 1.00 98.06 97 ILE A C 1
ATOM 766 O O . ILE A 1 97 ? 3.131 -2.424 5.607 1.00 98.06 97 ILE A O 1
ATOM 770 N N . VAL A 1 98 ? 2.841 -3.875 3.918 1.00 98.06 98 VAL A N 1
ATOM 771 C CA . VAL A 1 98 ? 2.575 -2.872 2.884 1.00 98.06 98 VAL A CA 1
ATOM 772 C C . VAL A 1 98 ? 1.171 -3.078 2.336 1.00 98.06 98 VAL A C 1
ATOM 774 O O . VAL A 1 98 ? 0.885 -4.096 1.721 1.00 98.06 98 VAL A O 1
ATOM 777 N N . ILE A 1 99 ? 0.302 -2.093 2.530 1.00 98.50 99 ILE A N 1
ATOM 778 C CA . ILE A 1 99 ? -1.043 -2.040 1.952 1.00 98.50 99 ILE A CA 1
ATOM 779 C C . ILE A 1 99 ? -0.974 -1.162 0.705 1.00 98.50 99 ILE A C 1
ATOM 781 O O . ILE A 1 99 ? -0.441 -0.048 0.758 1.00 98.50 99 ILE A O 1
ATOM 785 N N . THR A 1 100 ? -1.496 -1.636 -0.422 1.00 97.75 100 THR A N 1
ATOM 786 C CA . THR A 1 100 ? -1.453 -0.911 -1.694 1.00 97.75 100 THR A CA 1
ATOM 787 C C . THR A 1 100 ? -2.772 -0.207 -2.000 1.00 97.75 100 THR A C 1
ATOM 789 O O . THR A 1 100 ? -3.856 -0.676 -1.653 1.00 97.75 100 THR A O 1
ATOM 792 N N . THR A 1 101 ? -2.686 0.958 -2.643 1.00 96.50 101 THR A N 1
ATOM 793 C CA . THR A 1 101 ? -3.850 1.745 -3.072 1.00 96.50 101 THR A CA 1
ATOM 794 C C . THR A 1 101 ? -3.675 2.262 -4.496 1.00 96.50 101 THR A C 1
ATOM 796 O O . THR A 1 101 ? -2.577 2.653 -4.881 1.00 96.50 101 THR A O 1
ATOM 799 N N . ALA A 1 102 ? -4.752 2.283 -5.273 1.00 95.94 102 ALA A N 1
ATOM 800 C CA . ALA A 1 102 ? -4.775 2.781 -6.641 1.00 95.94 102 ALA A CA 1
ATOM 801 C C . ALA A 1 102 ? -4.602 4.306 -6.705 1.00 95.94 102 ALA A C 1
ATOM 803 O O . ALA A 1 102 ? -5.421 5.060 -6.171 1.00 95.94 102 ALA A O 1
ATOM 804 N N . VAL A 1 103 ? -3.581 4.783 -7.419 1.00 92.25 103 VAL A N 1
ATOM 805 C CA . VAL A 1 103 ? -3.582 6.150 -7.959 1.00 92.25 103 VAL A CA 1
ATOM 806 C C . VAL A 1 103 ? -4.637 6.206 -9.059 1.00 92.25 103 VAL A C 1
ATOM 808 O O . VAL A 1 103 ? -4.617 5.362 -9.937 1.00 92.25 103 VAL A O 1
ATOM 811 N N . GLY A 1 104 ? -5.563 7.165 -9.013 1.00 91.81 104 GLY A N 1
ATOM 812 C CA . GLY A 1 104 ? -6.739 7.178 -9.891 1.00 91.81 104 GLY A CA 1
ATOM 813 C C . GLY A 1 104 ? -7.987 6.764 -9.124 1.00 91.81 104 GLY A C 1
ATOM 814 O O . GLY A 1 104 ? -8.619 7.621 -8.505 1.00 91.81 104 GLY A O 1
ATOM 815 N N . ALA A 1 105 ? -8.307 5.464 -9.097 1.00 94.75 105 ALA A N 1
ATOM 816 C CA . ALA A 1 105 ? -9.505 4.960 -8.419 1.00 94.75 105 ALA A CA 1
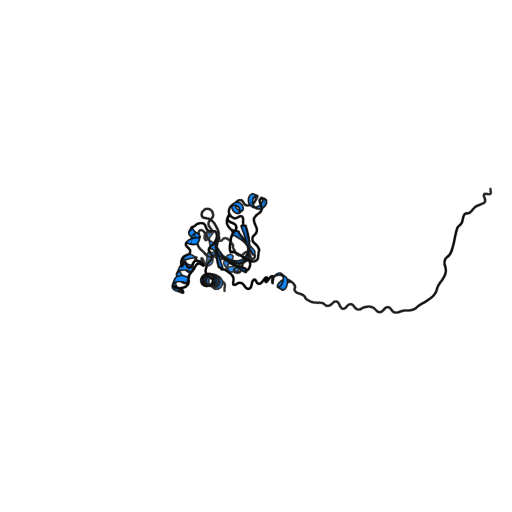ATOM 817 C C . ALA A 1 105 ? -9.537 5.286 -6.912 1.00 94.75 105 ALA A C 1
ATOM 819 O O . ALA A 1 105 ? -10.617 5.427 -6.333 1.00 94.75 105 ALA A O 1
ATOM 820 N N . GLY A 1 106 ? -8.374 5.434 -6.265 1.00 94.88 106 GLY A N 1
ATOM 821 C CA . GLY A 1 106 ? -8.268 5.743 -4.836 1.00 94.88 106 GLY A CA 1
ATOM 822 C C . GLY A 1 106 ? -8.644 4.575 -3.920 1.00 94.88 106 GLY A C 1
ATOM 823 O O . GLY A 1 106 ? -8.827 4.776 -2.717 1.00 94.88 106 GLY A O 1
ATOM 824 N N . SER A 1 107 ? -8.787 3.380 -4.482 1.00 97.69 107 SER A N 1
ATOM 825 C CA . SER A 1 107 ? -9.253 2.168 -3.807 1.00 97.69 107 SER A CA 1
ATOM 826 C C . SER A 1 107 ? -8.089 1.390 -3.198 1.00 97.69 107 SER A C 1
ATOM 828 O O . SER A 1 107 ? -6.935 1.595 -3.584 1.00 97.69 107 SER A O 1
ATOM 830 N N . LEU A 1 108 ? -8.361 0.534 -2.216 1.00 98.19 108 LEU A N 1
ATOM 831 C CA . LEU A 1 108 ? -7.401 -0.471 -1.755 1.00 98.19 108 LEU A CA 1
ATOM 832 C C . LEU A 1 108 ? -7.261 -1.564 -2.819 1.00 98.19 108 LEU A C 1
ATOM 834 O O . LEU A 1 108 ? -8.252 -1.924 -3.446 1.00 98.19 108 LEU A O 1
ATOM 838 N N . LEU A 1 109 ? -6.041 -2.067 -3.010 1.00 98.25 109 LEU A N 1
ATOM 839 C CA . LEU A 1 109 ? -5.731 -3.073 -4.031 1.00 98.25 109 LEU A CA 1
ATOM 840 C C . LEU A 1 109 ? -5.398 -4.425 -3.405 1.00 98.25 109 LEU A C 1
ATOM 842 O O . LEU A 1 109 ? -6.001 -5.429 -3.749 1.00 98.25 109 LEU A O 1
ATOM 846 N N . SER A 1 110 ? -4.443 -4.454 -2.477 1.00 98.19 110 SER A N 1
ATOM 847 C CA . SER A 1 110 ? -4.022 -5.667 -1.775 1.00 98.19 110 SER A CA 1
ATOM 848 C C . SER A 1 110 ? -3.183 -5.299 -0.540 1.00 98.19 110 SER A C 1
ATOM 850 O O . SER A 1 110 ? -2.901 -4.118 -0.297 1.00 98.19 110 SER A O 1
ATOM 852 N N . TYR A 1 111 ? -2.767 -6.281 0.257 1.00 98.50 111 TYR A N 1
ATOM 853 C CA . TYR A 1 111 ? -1.744 -6.097 1.278 1.00 98.50 111 TYR A CA 1
ATOM 854 C C . TYR A 1 111 ? -0.739 -7.249 1.314 1.00 98.50 111 TYR A C 1
ATOM 856 O O . TYR A 1 111 ? -1.056 -8.414 1.069 1.00 98.50 111 TYR A O 1
ATOM 864 N N . PHE A 1 112 ? 0.498 -6.894 1.651 1.00 98.31 112 PHE A N 1
ATOM 865 C CA . PHE A 1 112 ? 1.655 -7.766 1.548 1.00 98.31 112 PHE A CA 1
ATOM 866 C C . PHE A 1 112 ? 2.449 -7.770 2.850 1.00 98.31 112 PHE A C 1
ATOM 868 O O . PHE A 1 112 ? 2.636 -6.716 3.464 1.00 98.31 112 PHE A O 1
ATOM 875 N N . LYS A 1 113 ? 2.974 -8.936 3.228 1.00 97.75 113 LYS A N 1
ATOM 876 C CA . LYS A 1 113 ? 4.051 -9.057 4.216 1.00 97.75 113 LYS A CA 1
ATOM 877 C C . LYS A 1 113 ? 5.381 -9.066 3.470 1.00 97.75 113 LYS A C 1
ATOM 879 O O . LYS A 1 113 ? 5.573 -9.887 2.578 1.00 97.75 113 LYS A O 1
ATOM 884 N N . VAL A 1 114 ? 6.293 -8.164 3.816 1.00 96.56 114 VAL A N 1
ATOM 885 C CA . VAL A 1 114 ? 7.610 -8.082 3.167 1.00 96.56 114 VAL A CA 1
ATOM 886 C C . VAL A 1 114 ? 8.443 -9.310 3.541 1.00 96.56 114 VAL A C 1
ATOM 888 O O . VAL A 1 114 ? 8.671 -9.567 4.726 1.00 96.56 114 VAL A O 1
ATOM 891 N N . THR A 1 115 ? 8.899 -10.060 2.541 1.00 95.12 115 THR A N 1
ATOM 892 C CA . THR A 1 115 ? 9.664 -11.310 2.701 1.00 95.12 115 THR A CA 1
ATOM 893 C C . THR A 1 115 ? 11.129 -11.156 2.310 1.00 95.12 115 THR A C 1
ATOM 895 O O . THR A 1 115 ? 11.983 -11.803 2.919 1.00 95.12 115 THR A O 1
ATOM 898 N N . GLY A 1 116 ? 11.420 -10.288 1.338 1.00 89.00 116 GLY A N 1
ATOM 899 C CA . GLY A 1 116 ? 12.757 -10.101 0.778 1.00 89.00 116 GLY A CA 1
ATOM 900 C C . GLY A 1 116 ? 13.507 -8.874 1.297 1.00 89.00 116 GLY A C 1
ATOM 901 O O . GLY A 1 116 ? 12.941 -7.971 1.916 1.00 89.00 116 GLY A O 1
ATOM 902 N N . ASP A 1 117 ? 14.802 -8.839 0.990 1.00 91.94 117 ASP A N 1
ATOM 903 C CA . ASP A 1 117 ? 15.649 -7.660 1.162 1.00 91.94 117 ASP A CA 1
ATOM 904 C C . ASP A 1 117 ? 15.371 -6.592 0.090 1.00 91.94 117 ASP A C 1
ATOM 906 O O . ASP A 1 117 ? 14.583 -6.774 -0.839 1.00 91.94 117 ASP A O 1
ATOM 910 N N . LEU A 1 118 ? 16.023 -5.437 0.238 1.00 92.38 118 LEU A N 1
ATOM 911 C CA . LEU A 1 118 ? 15.934 -4.333 -0.707 1.00 92.38 118 LEU A CA 1
ATOM 912 C C . LEU A 1 118 ? 16.950 -4.483 -1.841 1.00 92.38 118 LEU A C 1
ATOM 914 O O . LEU A 1 118 ? 18.152 -4.297 -1.629 1.00 92.38 118 LEU A O 1
ATOM 918 N N . PHE A 1 119 ? 16.449 -4.701 -3.052 1.00 93.00 119 PHE A N 1
ATOM 919 C CA . PHE A 1 119 ? 17.253 -4.872 -4.257 1.00 93.00 119 PHE A CA 1
ATOM 920 C C . PHE A 1 119 ? 17.120 -3.672 -5.203 1.00 93.00 119 PHE A C 1
ATOM 922 O O . PHE A 1 119 ? 16.036 -3.090 -5.318 1.00 93.00 119 PHE A O 1
ATOM 929 N N . PRO A 1 120 ? 18.207 -3.256 -5.874 1.00 93.94 120 PRO A N 1
ATOM 930 C CA . PRO A 1 120 ? 18.112 -2.405 -7.049 1.00 93.94 120 PRO A CA 1
ATOM 931 C C . PRO A 1 120 ? 17.723 -3.237 -8.280 1.00 93.94 120 PRO A C 1
ATOM 933 O O . PRO A 1 120 ? 18.136 -4.387 -8.413 1.00 93.94 120 PRO A O 1
ATOM 936 N N . VAL A 1 121 ? 16.986 -2.634 -9.207 1.00 93.50 121 VAL A N 1
ATOM 937 C CA . VAL A 1 121 ? 16.852 -3.137 -10.580 1.00 93.50 121 VAL A CA 1
ATOM 938 C C . VAL A 1 121 ? 18.177 -2.963 -11.328 1.00 93.50 121 VAL A C 1
ATOM 940 O O . VAL A 1 121 ? 18.946 -2.034 -11.063 1.00 93.50 121 VAL A O 1
ATOM 943 N N . THR A 1 122 ? 18.433 -3.847 -12.279 1.00 93.19 122 THR A N 1
ATOM 944 C CA . THR A 1 122 ? 19.593 -3.812 -13.177 1.00 93.19 122 THR A CA 1
ATOM 945 C C . THR A 1 122 ? 19.377 -2.859 -14.357 1.00 93.19 122 THR A C 1
ATOM 947 O O . THR A 1 122 ? 18.249 -2.478 -14.683 1.00 93.19 122 THR A O 1
ATOM 950 N N . GLU A 1 123 ? 20.459 -2.469 -15.038 1.00 93.31 123 GLU A N 1
ATOM 951 C CA . GLU A 1 123 ? 20.357 -1.663 -16.263 1.00 93.31 123 GLU A CA 1
ATOM 952 C C . GLU A 1 123 ? 19.629 -2.419 -17.383 1.00 93.31 123 GLU A C 1
ATOM 954 O O . GLU A 1 123 ? 18.893 -1.819 -18.166 1.00 93.31 123 GLU A O 1
ATOM 959 N N . GLU A 1 124 ? 19.815 -3.736 -17.458 1.00 94.25 124 GLU A N 1
ATOM 960 C CA . GLU A 1 124 ? 19.125 -4.622 -18.393 1.00 94.25 124 GLU A CA 1
ATOM 961 C C . GLU A 1 124 ? 17.610 -4.595 -18.168 1.00 94.25 124 GLU A C 1
ATOM 963 O O . GLU A 1 124 ? 16.851 -4.449 -19.126 1.00 94.25 124 GLU A O 1
ATOM 968 N N . GLU A 1 125 ? 17.164 -4.658 -16.912 1.00 92.88 125 GLU A N 1
ATOM 969 C CA . GLU A 1 125 ? 15.744 -4.557 -16.568 1.00 92.88 125 GLU A CA 1
ATOM 970 C C . GLU A 1 125 ? 15.159 -3.184 -16.913 1.00 92.88 125 GLU A C 1
ATOM 972 O O . GLU A 1 125 ? 14.027 -3.113 -17.386 1.00 92.88 125 GLU A O 1
ATOM 977 N N . ILE A 1 126 ? 15.916 -2.097 -16.729 1.00 92.06 126 ILE A N 1
ATOM 978 C CA . ILE A 1 126 ? 15.479 -0.748 -17.129 1.00 92.06 126 ILE A CA 1
ATOM 979 C C . ILE A 1 126 ? 15.334 -0.648 -18.653 1.00 92.06 126 ILE A C 1
ATOM 981 O O . ILE A 1 126 ? 14.388 -0.032 -19.142 1.00 92.06 126 ILE A O 1
ATOM 985 N N . LYS A 1 127 ? 16.244 -1.263 -19.420 1.00 93.50 127 LYS A N 1
ATOM 986 C CA . LYS A 1 127 ? 16.160 -1.295 -20.892 1.00 93.50 127 LYS A CA 1
ATOM 987 C C . LYS A 1 127 ? 14.927 -2.058 -21.381 1.00 93.50 127 LYS A C 1
ATOM 989 O O . LYS A 1 127 ? 14.372 -1.694 -22.413 1.00 93.50 127 LYS A O 1
ATOM 994 N N . GLN A 1 128 ? 14.515 -3.105 -20.665 1.00 94.12 128 GLN A N 1
ATOM 995 C CA . GLN A 1 128 ? 13.303 -3.870 -20.976 1.00 94.12 128 GLN A CA 1
ATOM 996 C C . GLN A 1 128 ? 12.034 -3.113 -20.570 1.00 94.12 128 GLN A C 1
ATOM 998 O O . GLN A 1 128 ? 11.052 -3.103 -21.307 1.00 94.12 128 GLN A O 1
ATOM 1003 N N . GLU A 1 129 ? 12.069 -2.454 -19.414 1.00 91.75 129 GLU A N 1
ATOM 1004 C CA . GLU A 1 129 ? 10.921 -1.794 -18.808 1.00 91.75 129 GLU A CA 1
ATOM 1005 C C . GLU A 1 129 ? 11.309 -0.406 -18.283 1.00 91.75 129 GLU A C 1
ATOM 1007 O O . GLU A 1 129 ? 11.700 -0.232 -17.127 1.00 91.75 129 GLU A O 1
ATOM 1012 N N . ALA A 1 130 ? 11.153 0.617 -19.130 1.00 90.94 130 ALA A N 1
ATOM 1013 C CA . ALA A 1 130 ? 11.611 1.980 -18.840 1.00 90.94 130 ALA A CA 1
ATOM 1014 C C . ALA A 1 130 ? 11.028 2.582 -17.543 1.00 90.94 130 ALA A C 1
ATOM 1016 O O . ALA A 1 130 ? 11.660 3.425 -16.903 1.00 90.94 130 ALA A O 1
ATOM 1017 N N . TRP A 1 131 ? 9.846 2.133 -17.099 1.00 89.19 131 TRP A N 1
ATOM 1018 C CA . TRP A 1 131 ? 9.238 2.597 -15.847 1.00 89.19 131 TRP A CA 1
ATOM 1019 C C . TRP A 1 131 ? 10.095 2.267 -14.612 1.00 89.19 131 TRP A C 1
ATOM 1021 O O . TRP A 1 131 ? 10.051 3.010 -13.624 1.00 89.19 131 TRP A O 1
ATOM 1031 N N . LYS A 1 132 ? 10.929 1.217 -14.673 1.00 91.25 132 LYS A N 1
ATOM 1032 C CA . LYS A 1 132 ? 11.847 0.825 -13.593 1.00 91.25 132 LYS A CA 1
ATOM 1033 C C . LYS A 1 132 ? 12.923 1.873 -13.330 1.00 91.25 132 LYS A C 1
ATOM 1035 O O . LYS A 1 132 ? 13.421 1.952 -12.213 1.00 91.25 132 LYS A O 1
ATOM 1040 N N . GLU A 1 133 ? 13.217 2.759 -14.283 1.00 89.94 133 GLU A N 1
ATOM 1041 C CA . GLU A 1 133 ? 14.106 3.898 -14.031 1.00 89.94 133 GLU A CA 1
ATOM 1042 C C . GLU A 1 133 ? 13.528 4.834 -12.952 1.00 89.94 133 GLU A C 1
ATOM 1044 O O . GLU A 1 133 ? 14.250 5.363 -12.102 1.00 89.94 133 GLU A O 1
ATOM 1049 N N . ARG A 1 134 ? 12.202 5.040 -12.955 1.00 86.81 134 ARG A N 1
ATOM 1050 C CA . ARG A 1 134 ? 11.493 5.860 -11.957 1.00 86.81 134 ARG A CA 1
ATOM 1051 C C . ARG A 1 134 ? 11.364 5.135 -10.615 1.00 86.81 134 ARG A C 1
ATOM 1053 O O . ARG A 1 134 ? 11.396 5.797 -9.571 1.00 86.81 134 ARG A O 1
ATOM 1060 N N . TRP A 1 135 ? 11.273 3.805 -10.650 1.00 90.12 135 TRP A N 1
ATOM 1061 C CA . TRP A 1 135 ? 11.042 2.946 -9.487 1.00 90.12 135 TRP A CA 1
ATOM 1062 C C . TRP A 1 135 ? 12.104 1.835 -9.344 1.00 90.12 135 TRP A C 1
ATOM 1064 O O . TRP A 1 135 ? 11.781 0.646 -9.430 1.00 90.12 135 TRP A O 1
ATOM 1074 N N . PRO A 1 136 ? 13.383 2.204 -9.138 1.00 93.00 136 PRO A N 1
ATOM 1075 C CA . PRO A 1 136 ? 14.502 1.288 -9.330 1.00 93.00 136 PRO A CA 1
ATOM 1076 C C . PRO A 1 136 ? 14.793 0.397 -8.125 1.00 93.00 136 PRO A C 1
ATOM 1078 O O . PRO A 1 136 ? 15.714 -0.403 -8.176 1.00 93.00 136 PRO A O 1
ATOM 1081 N N . TRP A 1 137 ? 14.075 0.551 -7.017 1.00 93.94 137 TRP A N 1
ATOM 1082 C CA . TRP A 1 137 ? 14.286 -0.256 -5.819 1.00 93.94 137 TRP A CA 1
ATOM 1083 C C . TRP A 1 137 ? 13.084 -1.151 -5.604 1.00 93.94 137 TRP A C 1
ATOM 1085 O O . TRP A 1 137 ? 11.971 -0.665 -5.745 1.00 93.94 137 TRP A O 1
ATOM 1095 N N . TYR A 1 138 ? 13.262 -2.402 -5.207 1.00 95.00 138 TYR A N 1
ATOM 1096 C CA . TYR A 1 138 ? 12.136 -3.272 -4.888 1.00 95.00 138 TYR A CA 1
ATOM 1097 C C . TYR A 1 138 ? 12.433 -4.191 -3.710 1.00 95.00 138 TYR A C 1
ATOM 1099 O O . TYR A 1 138 ? 13.587 -4.443 -3.368 1.00 95.00 138 TYR A O 1
ATOM 1107 N N . MET A 1 139 ? 11.363 -4.655 -3.075 1.00 95.19 139 MET A N 1
ATOM 1108 C CA . MET A 1 139 ? 11.393 -5.716 -2.072 1.00 95.19 139 MET A CA 1
ATOM 1109 C C . MET A 1 139 ? 10.323 -6.734 -2.439 1.00 95.19 139 MET A C 1
ATOM 1111 O O . MET A 1 139 ? 9.230 -6.341 -2.850 1.00 95.19 139 MET A O 1
ATOM 1115 N N . GLU A 1 140 ? 10.620 -8.018 -2.282 1.00 96.81 140 GLU A N 1
ATOM 1116 C CA . GLU A 1 140 ? 9.604 -9.057 -2.431 1.00 96.81 140 GLU A CA 1
ATOM 1117 C C . GLU A 1 140 ? 8.604 -8.968 -1.270 1.00 96.81 140 GLU A C 1
ATOM 1119 O O . GLU A 1 140 ? 8.990 -8.839 -0.100 1.00 96.81 140 GLU A O 1
ATOM 1124 N N . GLY A 1 141 ? 7.317 -9.016 -1.601 1.00 97.12 141 GLY A N 1
ATOM 1125 C CA . GLY A 1 141 ? 6.230 -9.152 -0.647 1.00 97.12 141 GLY A CA 1
ATOM 1126 C C . GLY A 1 141 ? 5.370 -10.364 -0.975 1.00 97.12 141 GLY A C 1
ATOM 1127 O O . GLY A 1 141 ? 4.983 -10.566 -2.125 1.00 97.12 141 GLY A O 1
ATOM 1128 N N . GLN A 1 142 ? 5.026 -11.133 0.053 1.00 98.25 142 GLN A N 1
ATOM 1129 C CA . GLN A 1 142 ? 3.997 -12.159 -0.031 1.00 98.25 142 GLN A CA 1
ATOM 1130 C C . GLN A 1 142 ? 2.628 -11.496 0.105 1.00 98.25 142 GLN A C 1
ATOM 1132 O O . GLN A 1 142 ? 2.382 -10.783 1.079 1.00 98.25 142 GLN A O 1
ATOM 1137 N N . ASN A 1 143 ? 1.740 -11.739 -0.849 1.00 98.31 143 ASN A N 1
ATOM 1138 C CA . ASN A 1 143 ? 0.369 -11.254 -0.866 1.00 98.31 143 ASN A CA 1
ATOM 1139 C C . ASN A 1 143 ? -0.498 -12.069 0.093 1.00 98.31 143 ASN A C 1
ATOM 1141 O O . ASN A 1 143 ? -0.534 -13.297 0.039 1.00 98.31 143 ASN A O 1
ATOM 1145 N N . HIS A 1 144 ? -1.193 -11.380 0.992 1.00 97.75 144 HIS A N 1
ATOM 1146 C CA . HIS A 1 144 ? -2.058 -11.996 2.003 1.00 97.75 144 HIS A CA 1
ATOM 1147 C C . HIS A 1 144 ? -3.545 -11.744 1.723 1.00 97.75 144 HIS A C 1
ATOM 1149 O O . HIS A 1 144 ? -4.392 -12.016 2.574 1.00 97.75 144 HIS A O 1
ATOM 1155 N N . SER A 1 145 ? -3.861 -11.226 0.538 1.00 97.56 145 SER A N 1
ATOM 1156 C CA . SER A 1 145 ? -5.211 -10.936 0.064 1.00 97.56 145 SER A CA 1
ATOM 1157 C C . SER A 1 145 ? -5.362 -11.257 -1.423 1.00 97.56 145 SER A C 1
ATOM 1159 O O . SER A 1 145 ? -5.911 -10.448 -2.160 1.00 97.56 145 SER A O 1
ATOM 1161 N N . CYS A 1 146 ? -4.873 -12.422 -1.864 1.00 97.56 146 CYS A N 1
ATOM 1162 C CA . CYS A 1 146 ? -4.888 -12.829 -3.275 1.00 97.56 146 CYS A CA 1
ATOM 1163 C C . CYS A 1 146 ? -6.305 -12.762 -3.874 1.00 97.56 146 CYS A C 1
ATOM 1165 O O . CYS A 1 146 ? -6.508 -12.099 -4.887 1.00 97.56 146 CYS A O 1
ATOM 1167 N N . ASP A 1 147 ? -7.296 -13.343 -3.189 1.00 96.88 147 ASP A N 1
ATOM 1168 C CA . ASP A 1 147 ? -8.693 -13.361 -3.650 1.00 96.88 147 ASP A CA 1
ATOM 1169 C C . ASP A 1 147 ? -9.268 -11.947 -3.820 1.00 96.88 147 ASP A C 1
ATOM 1171 O O . ASP A 1 147 ? -9.896 -11.636 -4.831 1.00 96.88 147 ASP A O 1
ATOM 1175 N N . PHE A 1 148 ? -8.999 -11.059 -2.857 1.00 98.19 148 PHE A N 1
ATOM 1176 C CA . PHE A 1 148 ? -9.397 -9.654 -2.949 1.00 98.19 148 PHE A CA 1
ATOM 1177 C C . PHE A 1 148 ? -8.625 -8.920 -4.047 1.00 98.19 148 PHE A C 1
ATOM 1179 O O . PHE A 1 148 ? -9.216 -8.164 -4.802 1.00 98.19 148 PHE A O 1
ATOM 1186 N N . GLY A 1 149 ? -7.317 -9.143 -4.169 1.00 97.69 149 GLY A N 1
ATOM 1187 C CA . GLY A 1 149 ? -6.475 -8.504 -5.179 1.00 97.69 149 GLY A CA 1
ATOM 1188 C C . GLY A 1 149 ? -6.891 -8.842 -6.610 1.00 97.69 149 GLY A C 1
ATOM 1189 O O . GLY A 1 149 ? -6.733 -8.007 -7.496 1.00 97.69 149 GLY A O 1
ATOM 1190 N N . GLY A 1 150 ? -7.482 -10.018 -6.824 1.00 97.56 150 GLY A N 1
ATOM 1191 C CA . GLY A 1 150 ? -8.045 -10.440 -8.109 1.00 97.56 150 GLY A CA 1
ATOM 1192 C C . GLY A 1 150 ? -9.485 -9.990 -8.356 1.00 97.56 150 GLY A C 1
ATOM 1193 O O . GLY A 1 150 ? -10.068 -10.380 -9.360 1.00 97.56 150 GLY A O 1
ATOM 1194 N N . SER A 1 151 ? -10.081 -9.220 -7.440 1.00 97.44 151 SER A N 1
ATOM 1195 C CA . SER A 1 151 ? -11.485 -8.778 -7.513 1.00 97.44 151 SER A CA 1
ATOM 1196 C C . SER A 1 151 ? -11.739 -7.427 -6.824 1.00 97.44 151 SER A C 1
ATOM 1198 O O . SER A 1 151 ? -12.875 -7.062 -6.520 1.00 97.44 151 SER A O 1
ATOM 1200 N N . TRP A 1 152 ? -10.693 -6.635 -6.568 1.00 98.00 152 TRP A N 1
ATOM 1201 C CA . TRP A 1 152 ? -10.764 -5.440 -5.712 1.00 98.00 152 TRP A CA 1
ATOM 1202 C C . TRP A 1 152 ? -11.762 -4.396 -6.230 1.00 98.00 152 TRP A C 1
ATOM 1204 O O . TRP A 1 152 ? -12.348 -3.644 -5.445 1.00 98.00 152 TRP A O 1
ATOM 1214 N N . TRP A 1 153 ? -11.969 -4.359 -7.548 1.00 97.81 153 TRP A N 1
ATOM 1215 C CA . TRP A 1 153 ? -12.903 -3.459 -8.217 1.00 97.81 153 TRP A CA 1
ATOM 1216 C C . TRP A 1 153 ? -14.367 -3.746 -7.875 1.00 97.81 153 TRP A C 1
ATOM 1218 O O . TRP A 1 153 ? -15.193 -2.841 -7.955 1.00 97.81 153 TRP A O 1
ATOM 1228 N N . GLU A 1 154 ? -14.701 -4.972 -7.469 1.00 97.25 154 GLU A N 1
ATOM 1229 C CA . GLU A 1 154 ? -16.062 -5.342 -7.066 1.00 97.25 154 GLU A CA 1
ATOM 1230 C C . GLU A 1 154 ? -16.441 -4.715 -5.721 1.00 97.25 154 GLU A C 1
ATOM 1232 O O . GLU A 1 154 ? -17.604 -4.389 -5.477 1.00 97.25 154 GLU A O 1
ATOM 1237 N N . TYR A 1 155 ? -15.447 -4.517 -4.853 1.00 97.00 155 TYR A N 1
ATOM 1238 C CA . TYR A 1 155 ? -15.626 -3.964 -3.512 1.00 97.00 155 TYR A CA 1
ATOM 1239 C C . TYR A 1 155 ? -15.353 -2.463 -3.447 1.00 97.00 155 TYR A C 1
ATOM 1241 O O . TYR A 1 155 ? -15.921 -1.769 -2.604 1.00 97.00 155 TYR A O 1
ATOM 1249 N N . ASP A 1 156 ? -14.450 -1.978 -4.302 1.00 96.81 156 ASP A N 1
ATOM 1250 C CA . ASP A 1 156 ? -14.096 -0.572 -4.479 1.00 96.81 156 ASP A CA 1
ATOM 1251 C C . ASP A 1 156 ? -13.862 0.190 -3.158 1.00 96.81 156 ASP A C 1
ATOM 1253 O O . ASP A 1 156 ? -14.351 1.304 -2.939 1.00 96.81 156 ASP A O 1
ATOM 1257 N N . ILE A 1 157 ? -13.108 -0.417 -2.232 1.00 97.94 157 ILE A N 1
ATOM 1258 C CA . ILE A 1 157 ? -12.884 0.161 -0.901 1.00 97.94 157 ILE A CA 1
ATOM 1259 C C . ILE A 1 157 ? -12.048 1.434 -1.033 1.00 97.94 157 ILE A C 1
ATOM 1261 O O . ILE A 1 157 ? -10.818 1.391 -1.086 1.00 97.94 157 ILE A O 1
ATOM 1265 N N . LYS A 1 158 ? -12.707 2.594 -1.054 1.00 97.31 158 LYS A N 1
ATOM 1266 C CA . LYS A 1 158 ? -12.036 3.891 -1.166 1.00 97.31 158 LYS A CA 1
ATOM 1267 C C . LYS A 1 158 ? -11.217 4.190 0.085 1.00 97.31 158 LYS A C 1
ATOM 1269 O O . LYS A 1 158 ? -11.753 4.311 1.188 1.00 97.31 158 LYS A O 1
ATOM 1274 N N . ARG A 1 159 ? -9.921 4.449 -0.103 1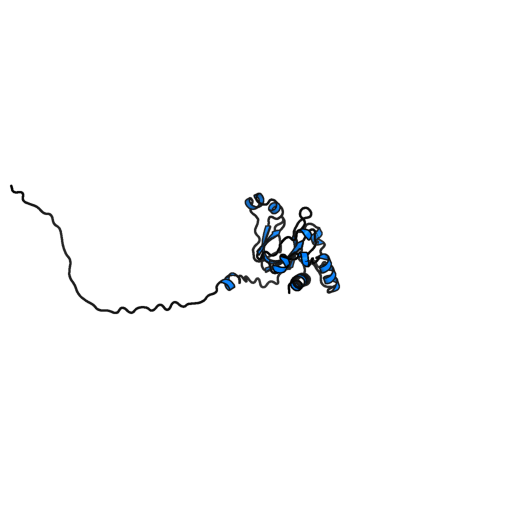.00 96.00 159 ARG A N 1
ATOM 1275 C CA . ARG A 1 159 ? -8.977 4.843 0.955 1.00 96.00 159 ARG A CA 1
ATOM 1276 C C . ARG A 1 159 ? -9.482 6.029 1.777 1.00 96.00 159 ARG A C 1
ATOM 1278 O O . ARG A 1 159 ? -9.357 6.025 2.995 1.00 96.00 159 ARG A O 1
ATOM 1285 N N . ASN A 1 160 ? -10.021 7.058 1.120 1.00 94.75 160 ASN A N 1
ATOM 1286 C CA . ASN A 1 160 ? -10.485 8.268 1.807 1.00 94.75 160 ASN A CA 1
ATOM 1287 C C . ASN A 1 160 ? -11.767 8.017 2.617 1.00 94.75 160 ASN A C 1
ATOM 1289 O O . ASN A 1 160 ? -11.910 8.584 3.695 1.00 94.75 160 ASN A O 1
ATOM 1293 N N . THR A 1 161 ? -12.660 7.147 2.136 1.00 97.19 161 THR A N 1
ATOM 1294 C CA . THR A 1 161 ? -13.852 6.729 2.888 1.00 97.19 161 THR A CA 1
ATOM 1295 C C . THR A 1 161 ? -13.445 5.914 4.112 1.00 97.19 161 THR A C 1
ATOM 1297 O O . THR A 1 161 ? -13.845 6.246 5.221 1.00 97.19 161 THR A O 1
ATOM 1300 N N . ALA A 1 162 ? -12.552 4.932 3.945 1.00 97.69 162 ALA A N 1
ATOM 1301 C CA . ALA A 1 162 ? -12.014 4.150 5.059 1.00 97.69 162 ALA A CA 1
ATOM 1302 C C . ALA A 1 162 ? -11.272 5.025 6.090 1.00 97.69 162 ALA A C 1
ATOM 1304 O O . ALA A 1 162 ? -11.409 4.822 7.292 1.00 97.69 162 ALA A O 1
ATOM 1305 N N . LEU A 1 163 ? -10.517 6.031 5.635 1.00 97.12 163 LEU A N 1
ATOM 1306 C CA . LEU A 1 163 ? -9.882 7.020 6.508 1.00 97.12 163 LEU A CA 1
ATOM 1307 C C . LEU A 1 163 ? -10.911 7.783 7.348 1.00 97.12 163 LEU A C 1
ATOM 1309 O O . LEU A 1 163 ? -10.717 7.951 8.549 1.00 97.12 163 LEU A O 1
ATOM 1313 N N . GLU A 1 164 ? -11.977 8.273 6.722 1.00 97.62 164 GLU A N 1
ATOM 1314 C CA . GLU A 1 164 ? -13.005 9.038 7.423 1.00 97.62 164 GLU A CA 1
ATOM 1315 C C . GLU A 1 164 ? -13.744 8.175 8.449 1.00 97.62 164 GLU A C 1
ATOM 1317 O O . GLU A 1 164 ? -13.884 8.574 9.602 1.00 97.62 164 GLU A O 1
ATOM 1322 N N . GLU A 1 165 ? -14.113 6.952 8.078 1.00 98.19 165 GLU A N 1
ATOM 1323 C CA . GLU A 1 165 ? -14.721 5.997 9.005 1.00 98.19 165 GLU A CA 1
ATOM 1324 C C . GLU A 1 165 ? -13.808 5.670 10.193 1.00 98.19 165 GLU A C 1
ATOM 1326 O O . GLU A 1 165 ? -14.260 5.670 11.338 1.00 98.19 165 GLU A O 1
ATOM 1331 N N . PHE A 1 166 ? -12.511 5.442 9.955 1.00 98.38 166 PHE A N 1
ATOM 1332 C CA . PHE A 1 166 ? -11.553 5.209 11.037 1.00 98.38 166 PHE A CA 1
ATOM 1333 C C . PHE A 1 166 ? -11.504 6.394 12.004 1.00 98.38 166 PHE A C 1
ATOM 1335 O O . PHE A 1 166 ? -11.518 6.201 13.215 1.00 98.38 166 PHE A O 1
ATOM 1342 N N . ARG A 1 167 ? -11.495 7.627 11.488 1.00 97.44 167 ARG A N 1
ATOM 1343 C CA . ARG A 1 167 ? -11.479 8.844 12.316 1.00 97.44 167 ARG A CA 1
ATOM 1344 C C . ARG A 1 167 ? -12.768 9.030 13.112 1.00 97.44 167 ARG A C 1
ATOM 1346 O O . ARG A 1 167 ? -12.720 9.602 14.195 1.00 97.44 167 ARG A O 1
ATOM 1353 N N . GLN A 1 168 ? -13.901 8.562 12.597 1.00 97.81 168 GLN A N 1
ATOM 1354 C CA . GLN A 1 168 ? -15.171 8.584 13.323 1.00 97.81 168 GLN A CA 1
ATOM 1355 C C . GLN A 1 168 ? -15.193 7.552 14.455 1.00 97.81 168 GLN A C 1
ATOM 1357 O O . GLN A 1 168 ? -15.655 7.860 15.552 1.00 97.81 168 GLN A O 1
ATOM 1362 N N . LEU A 1 169 ? -14.664 6.351 14.210 1.00 97.81 169 LEU A N 1
ATOM 1363 C CA . LEU A 1 169 ? -14.592 5.277 15.207 1.00 97.81 169 LEU A CA 1
ATOM 1364 C C . LEU A 1 169 ? -13.506 5.520 16.265 1.00 97.81 169 LEU A C 1
ATOM 1366 O O . LEU A 1 169 ? -13.688 5.178 17.432 1.00 97.81 169 LEU A O 1
ATOM 1370 N N . TYR A 1 170 ? -12.390 6.130 15.865 1.00 97.19 170 TYR A N 1
ATOM 1371 C CA . TYR A 1 170 ? -11.190 6.307 16.681 1.00 97.19 170 TYR A CA 1
ATOM 1372 C C . TYR A 1 170 ? -10.660 7.751 16.603 1.00 97.19 170 TYR A C 1
ATOM 1374 O O . TYR A 1 170 ? -9.540 7.987 16.142 1.00 97.19 170 TYR A O 1
ATOM 1382 N N . PRO A 1 171 ? -11.423 8.753 17.080 1.00 96.56 171 PRO A N 1
ATOM 1383 C CA . PRO A 1 171 ? -11.114 10.173 16.870 1.00 96.56 171 PRO A CA 1
ATOM 1384 C C . PRO A 1 171 ? -9.814 10.651 17.529 1.00 96.56 171 PRO A C 1
ATOM 1386 O O . PRO A 1 171 ? -9.298 11.708 17.172 1.00 96.56 171 PRO A O 1
ATOM 1389 N N . THR A 1 172 ? -9.280 9.900 18.493 1.00 96.94 172 THR A N 1
ATOM 1390 C CA . THR A 1 172 ? -8.047 10.229 19.224 1.00 96.94 172 THR A CA 1
ATOM 1391 C C . THR A 1 172 ? -6.830 9.435 18.756 1.00 96.94 172 THR A C 1
ATOM 1393 O O . THR A 1 172 ? -5.719 9.740 19.189 1.00 96.94 172 THR A O 1
ATOM 1396 N N . ILE A 1 173 ? -7.008 8.440 17.880 1.00 97.06 173 ILE A N 1
ATOM 1397 C CA . ILE A 1 173 ? -5.916 7.592 17.397 1.00 97.06 173 ILE A CA 1
ATOM 1398 C C . ILE A 1 173 ? -5.345 8.198 16.108 1.00 97.06 173 ILE A C 1
ATOM 1400 O O . ILE A 1 173 ? -6.079 8.360 15.129 1.00 97.06 173 ILE A O 1
ATOM 1404 N N . PRO A 1 174 ? -4.045 8.541 16.067 1.00 96.94 174 PRO A N 1
ATOM 1405 C CA . PRO A 1 174 ? -3.424 9.042 14.851 1.00 96.94 174 PRO A CA 1
ATOM 1406 C C . PRO A 1 174 ? -3.457 8.018 13.715 1.00 96.94 174 PRO A C 1
ATOM 1408 O O . PRO A 1 174 ? -3.418 6.808 13.927 1.00 96.94 174 PRO A O 1
ATOM 1411 N N . VAL A 1 175 ? -3.452 8.521 12.485 1.00 96.75 175 VAL A N 1
ATOM 1412 C CA 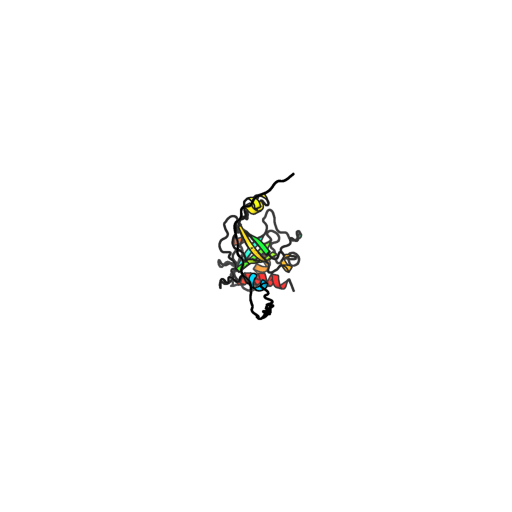. VAL A 1 175 ? -3.444 7.719 11.254 1.00 96.75 175 VAL A CA 1
ATOM 1413 C C . VAL A 1 175 ? -2.018 7.451 10.782 1.00 96.75 175 VAL A C 1
ATOM 1415 O O . VAL A 1 175 ? -1.712 6.370 10.285 1.00 96.75 175 VAL A O 1
ATOM 1418 N N . THR A 1 176 ? -1.121 8.429 10.925 1.00 95.12 176 THR A N 1
ATOM 1419 C CA . THR A 1 176 ? 0.280 8.302 10.506 1.00 95.12 176 THR A CA 1
ATOM 1420 C C . THR A 1 176 ? 1.217 8.173 11.696 1.00 95.12 176 THR A C 1
ATOM 1422 O O . THR A 1 176 ? 0.953 8.695 12.781 1.00 95.12 176 THR A O 1
ATOM 1425 N N . LYS A 1 177 ? 2.391 7.569 11.473 1.00 92.69 177 LYS A N 1
ATOM 1426 C CA . LYS A 1 177 ? 3.433 7.482 12.508 1.00 92.69 177 LYS A CA 1
ATOM 1427 C C . LYS A 1 177 ? 3.890 8.854 13.027 1.00 92.69 177 LYS A C 1
ATOM 1429 O O . LYS A 1 177 ? 4.325 8.962 14.169 1.00 92.69 177 LYS A O 1
ATOM 1434 N N . SER A 1 178 ? 3.774 9.899 12.208 1.00 89.81 178 SER A N 1
ATOM 1435 C CA . SER A 1 178 ? 4.094 11.282 12.583 1.00 89.81 178 SER A CA 1
ATOM 1436 C C . SER A 1 178 ? 3.038 11.956 13.469 1.00 89.81 178 SER A C 1
ATOM 1438 O O . SER A 1 178 ? 3.179 13.138 13.759 1.00 89.81 178 SER A O 1
ATOM 1440 N N . GLY A 1 179 ? 1.978 11.245 13.869 1.00 91.81 179 GLY A N 1
ATOM 1441 C CA . GLY A 1 179 ? 0.911 11.789 14.709 1.00 91.81 179 GLY A CA 1
ATOM 1442 C C . GLY A 1 179 ? -0.174 12.549 13.939 1.00 91.81 179 GLY A C 1
ATOM 1443 O O . GLY A 1 179 ? -0.988 13.225 14.561 1.00 91.81 179 GLY A O 1
ATOM 1444 N N . ASN A 1 180 ? -0.214 12.454 12.603 1.00 92.12 180 ASN A N 1
ATOM 1445 C CA . ASN A 1 180 ? -1.253 13.119 11.814 1.00 92.12 180 ASN A CA 1
ATOM 1446 C C . ASN A 1 180 ? -2.512 12.254 11.721 1.00 92.12 180 ASN A C 1
ATOM 1448 O O . ASN A 1 180 ? -2.443 11.029 11.651 1.00 92.12 180 ASN A O 1
ATOM 1452 N N . PHE A 1 181 ? -3.661 12.918 11.621 1.00 93.62 181 PHE A N 1
ATOM 1453 C CA . PHE A 1 181 ? -4.975 12.298 11.404 1.00 93.62 181 PHE A CA 1
ATOM 1454 C C . PHE A 1 181 ? -5.380 12.259 9.924 1.00 93.62 181 PHE A C 1
ATOM 1456 O O . PHE A 1 181 ? -6.498 11.883 9.589 1.00 93.62 181 PHE A O 1
ATOM 1463 N N . THR A 1 182 ? -4.491 12.682 9.025 1.00 91.50 182 THR A N 1
ATOM 1464 C CA . THR A 1 182 ? -4.733 12.727 7.581 1.00 91.50 182 THR A CA 1
ATOM 1465 C C . THR A 1 182 ? -3.576 12.086 6.825 1.00 91.50 182 THR A C 1
ATOM 1467 O O . THR A 1 182 ? -2.452 11.999 7.317 1.00 91.50 182 THR A O 1
ATOM 1470 N N . LEU A 1 183 ? -3.844 11.673 5.586 1.00 87.50 183 LEU A N 1
ATOM 1471 C CA . LEU A 1 183 ? -2.865 11.051 4.691 1.00 87.50 183 LEU A CA 1
ATOM 1472 C C . LEU A 1 183 ? -2.144 12.064 3.784 1.00 87.50 183 LEU A C 1
ATOM 1474 O O . LEU A 1 183 ? -1.626 11.694 2.733 1.00 87.50 183 LEU A O 1
ATOM 1478 N N . GLY A 1 184 ? -2.090 13.344 4.176 1.00 74.88 184 GLY A N 1
ATOM 1479 C CA . GLY A 1 184 ? -1.545 14.430 3.348 1.00 74.88 184 GLY A CA 1
ATOM 1480 C C . GLY A 1 184 ? -0.115 14.189 2.845 1.00 74.88 184 GLY A C 1
ATOM 1481 O O . GLY A 1 184 ? 0.245 14.659 1.773 1.00 74.88 184 GLY A O 1
ATOM 1482 N N . THR A 1 185 ? 0.681 13.384 3.556 1.00 65.75 185 THR A N 1
ATOM 1483 C CA . THR A 1 185 ? 2.040 12.982 3.156 1.00 65.75 185 THR A CA 1
ATOM 1484 C C . THR A 1 185 ? 2.090 12.233 1.816 1.00 65.75 185 THR A C 1
ATOM 1486 O O . THR A 1 185 ? 3.094 12.342 1.112 1.00 65.75 185 THR A O 1
ATOM 1489 N N . LEU A 1 186 ? 1.022 11.526 1.423 1.00 69.00 186 LEU A N 1
ATOM 1490 C CA . LEU A 1 186 ? 0.925 10.861 0.114 1.00 69.00 186 LEU A CA 1
ATOM 1491 C C . LEU A 1 186 ? 0.794 11.853 -1.049 1.00 69.00 186 LEU A C 1
ATOM 1493 O O . LEU A 1 186 ? 1.224 11.553 -2.158 1.00 69.00 186 LEU A O 1
ATOM 1497 N N . ASN A 1 187 ? 0.262 13.052 -0.802 1.00 59.94 187 ASN A N 1
ATOM 1498 C CA . ASN A 1 187 ? 0.009 14.044 -1.851 1.00 59.94 187 ASN A CA 1
ATOM 1499 C C . ASN A 1 187 ? 1.291 14.731 -2.360 1.00 59.94 187 ASN A C 1
ATOM 1501 O O . ASN A 1 187 ? 1.259 15.389 -3.394 1.00 59.94 187 ASN A O 1
ATOM 1505 N N . PHE A 1 188 ? 2.430 14.565 -1.677 1.00 60.31 188 PHE A N 1
ATOM 1506 C CA . PHE A 1 188 ? 3.706 15.212 -2.019 1.00 60.31 188 PHE A CA 1
ATOM 1507 C C . PHE A 1 188 ? 4.656 14.321 -2.839 1.00 60.31 188 PHE A C 1
ATOM 1509 O O . PHE A 1 188 ? 5.874 14.467 -2.753 1.00 60.31 188 PHE A O 1
ATOM 1516 N N . GLY A 1 189 ? 4.122 13.365 -3.606 1.00 63.41 189 GLY A N 1
ATOM 1517 C CA . GLY A 1 189 ? 4.934 12.486 -4.459 1.00 63.41 189 GLY A CA 1
ATOM 1518 C C . GLY A 1 189 ? 5.783 11.471 -3.687 1.00 63.41 189 GLY A C 1
ATOM 1519 O O . GLY A 1 189 ? 6.741 10.927 -4.236 1.00 63.41 189 GLY A O 1
ATOM 1520 N N . ASN A 1 190 ? 5.447 11.215 -2.418 1.00 78.31 190 ASN A N 1
ATOM 1521 C CA . ASN A 1 190 ? 6.056 10.130 -1.660 1.00 78.31 190 ASN A CA 1
ATOM 1522 C C . ASN A 1 190 ? 5.535 8.783 -2.164 1.00 78.31 190 ASN A C 1
ATOM 1524 O O . ASN A 1 190 ? 4.351 8.609 -2.441 1.00 78.31 190 ASN A O 1
ATOM 1528 N N . ASP A 1 191 ? 6.434 7.809 -2.227 1.00 86.56 191 ASP A N 1
ATOM 1529 C CA . ASP A 1 191 ? 6.157 6.465 -2.730 1.00 86.56 191 ASP A CA 1
ATOM 1530 C C . ASP A 1 191 ? 5.485 5.532 -1.718 1.00 86.56 191 ASP A C 1
ATOM 1532 O O . ASP A 1 191 ? 5.166 4.391 -2.059 1.00 86.56 191 ASP A O 1
ATOM 1536 N N . LYS A 1 192 ? 5.331 6.008 -0.478 1.00 91.56 192 LYS A N 1
ATOM 1537 C CA . LYS A 1 192 ? 4.642 5.378 0.650 1.00 91.56 192 LYS A CA 1
ATOM 1538 C C . LYS A 1 192 ? 4.473 6.376 1.797 1.00 91.56 192 LYS A C 1
ATOM 1540 O O . LYS A 1 192 ? 5.178 7.383 1.874 1.00 91.56 192 LYS A O 1
ATOM 1545 N N . VAL A 1 193 ? 3.607 6.043 2.745 1.00 93.19 193 VAL A N 1
ATOM 1546 C CA . VAL A 1 193 ? 3.520 6.685 4.061 1.00 93.19 193 VAL A CA 1
ATOM 1547 C C . VAL A 1 193 ? 3.490 5.610 5.139 1.00 93.19 193 VAL A C 1
ATOM 1549 O O . VAL A 1 193 ? 2.806 4.603 4.983 1.00 93.19 193 VAL A O 1
ATOM 1552 N N . GLN A 1 194 ? 4.231 5.813 6.229 1.00 94.81 194 GLN A N 1
ATOM 1553 C CA . GLN A 1 194 ? 4.120 4.943 7.395 1.00 94.81 194 GLN A CA 1
ATOM 1554 C C . GLN A 1 194 ? 2.868 5.319 8.194 1.00 94.81 194 GLN A C 1
ATOM 1556 O O . GLN A 1 194 ? 2.735 6.457 8.666 1.00 94.81 194 GLN A O 1
ATOM 1561 N N . ILE A 1 195 ? 1.967 4.358 8.346 1.00 96.56 195 ILE A N 1
ATOM 1562 C CA . ILE A 1 195 ? 0.725 4.493 9.104 1.00 96.56 195 ILE A CA 1
ATOM 1563 C C . ILE A 1 195 ? 0.860 3.861 10.490 1.00 96.56 195 ILE A C 1
ATOM 1565 O O . ILE A 1 195 ? 1.841 3.174 10.786 1.00 96.56 195 ILE A O 1
ATOM 1569 N N . THR A 1 196 ? -0.086 4.160 11.373 1.00 97.38 196 THR A N 1
ATOM 1570 C CA . THR A 1 196 ? -0.195 3.483 12.668 1.00 97.38 196 THR A CA 1
ATOM 1571 C C . THR A 1 196 ? -0.655 2.037 12.487 1.00 97.38 196 THR A C 1
ATOM 1573 O O . THR A 1 196 ? -1.256 1.686 11.467 1.00 97.38 196 THR A O 1
ATOM 1576 N N . LYS A 1 197 ? -0.349 1.186 13.473 1.00 97.50 197 LYS A N 1
ATOM 1577 C CA . LYS A 1 197 ? -0.754 -0.226 13.475 1.00 97.50 197 LYS A CA 1
ATOM 1578 C C . LYS A 1 197 ? -2.274 -0.337 13.470 1.00 97.50 197 LYS A C 1
ATOM 1580 O O . LYS A 1 197 ? -2.829 -1.061 12.658 1.00 97.50 197 LYS A O 1
ATOM 1585 N N . GLU A 1 198 ? -2.932 0.474 14.287 1.00 98.31 198 GLU A N 1
ATOM 1586 C CA . GLU A 1 198 ? -4.381 0.538 14.439 1.00 98.31 198 GLU A CA 1
ATOM 1587 C C . GLU A 1 198 ? -5.074 0.859 13.112 1.00 98.31 198 GLU A C 1
ATOM 1589 O O . GLU A 1 198 ? -6.036 0.192 12.731 1.00 98.31 198 GLU A O 1
ATOM 1594 N N . PHE A 1 199 ? -4.564 1.846 12.365 1.00 98.38 199 PHE A N 1
ATOM 1595 C CA . PHE A 1 199 ? -5.126 2.162 11.055 1.00 98.38 199 PHE A CA 1
ATOM 1596 C C . PHE A 1 199 ? -4.816 1.073 10.019 1.00 98.38 199 PHE A C 1
ATOM 1598 O O . PHE A 1 199 ? -5.682 0.723 9.221 1.00 98.38 199 PHE A O 1
ATOM 1605 N N . GLY A 1 200 ? -3.608 0.501 10.038 1.00 98.31 200 GLY A N 1
ATOM 1606 C CA . GLY A 1 200 ? -3.243 -0.609 9.154 1.00 98.31 200 GLY A CA 1
ATOM 1607 C C . GLY A 1 200 ? -4.126 -1.842 9.354 1.00 98.31 200 GLY A C 1
ATOM 1608 O O . GLY A 1 200 ? -4.669 -2.378 8.390 1.00 98.31 200 GLY A O 1
ATOM 1609 N N . GLU A 1 201 ? -4.334 -2.248 10.604 1.00 98.44 201 GLU A N 1
ATOM 1610 C CA . GLU A 1 201 ? -5.203 -3.366 10.976 1.00 98.44 201 GLU A CA 1
ATOM 1611 C C . GLU A 1 201 ? -6.668 -3.094 10.621 1.00 98.44 201 GLU A C 1
ATOM 1613 O O . GLU A 1 201 ? -7.351 -3.992 10.129 1.00 98.44 201 GLU A O 1
ATOM 1618 N N . PHE A 1 202 ? -7.140 -1.852 10.772 1.00 98.56 202 PHE A N 1
ATOM 1619 C CA . PHE A 1 202 ? -8.472 -1.455 10.316 1.00 98.56 202 PHE A CA 1
ATOM 1620 C C . PHE A 1 202 ? -8.653 -1.656 8.802 1.00 98.56 202 PHE A C 1
ATOM 1622 O O . PHE A 1 202 ? -9.649 -2.242 8.369 1.00 98.56 202 PHE A O 1
ATOM 1629 N N . LEU A 1 203 ? -7.685 -1.221 7.985 1.00 98.50 203 LEU A N 1
ATOM 1630 C CA . LEU A 1 203 ? -7.730 -1.405 6.528 1.00 98.50 203 LEU A CA 1
ATOM 1631 C C . LEU A 1 203 ? -7.654 -2.886 6.129 1.00 98.50 203 LEU A C 1
ATOM 1633 O O . LEU A 1 203 ? -8.378 -3.322 5.238 1.00 98.50 203 LEU A O 1
ATOM 1637 N N . ILE A 1 204 ? -6.824 -3.681 6.806 1.00 98.50 204 ILE A N 1
ATOM 1638 C CA . ILE A 1 204 ? -6.765 -5.132 6.580 1.00 98.50 204 ILE A CA 1
ATOM 1639 C C . ILE A 1 204 ? -8.094 -5.789 6.955 1.00 98.50 204 ILE A C 1
ATOM 1641 O O . ILE A 1 204 ? -8.580 -6.644 6.222 1.00 98.50 204 ILE A O 1
ATOM 1645 N N . GLY A 1 205 ? -8.715 -5.375 8.062 1.00 98.19 205 GLY A N 1
ATOM 1646 C CA . GLY A 1 205 ? -10.040 -5.846 8.458 1.00 98.19 205 GLY A CA 1
ATOM 1647 C C . GLY A 1 205 ? -11.093 -5.561 7.387 1.00 98.19 205 GLY A C 1
ATOM 1648 O O . GLY A 1 205 ? -11.894 -6.436 7.067 1.00 98.19 205 GLY A O 1
ATOM 1649 N N . LYS A 1 206 ? -11.053 -4.374 6.768 1.00 97.88 206 LYS A N 1
ATOM 1650 C CA . LYS A 1 206 ? -11.909 -4.030 5.621 1.00 97.88 206 LYS A CA 1
ATOM 1651 C C . LYS A 1 206 ? -11.723 -5.001 4.454 1.00 97.88 206 LYS A C 1
ATOM 1653 O O . LYS A 1 206 ? -12.719 -5.522 3.967 1.00 97.88 206 LYS A O 1
ATOM 1658 N N . ILE A 1 207 ? -10.476 -5.275 4.065 1.00 97.69 207 ILE A N 1
ATOM 1659 C CA . ILE A 1 207 ? -10.141 -6.218 2.984 1.00 97.69 207 ILE A CA 1
ATOM 1660 C C . ILE A 1 207 ? -10.634 -7.633 3.318 1.00 97.69 207 ILE A C 1
ATOM 1662 O O . ILE A 1 207 ? -11.345 -8.249 2.530 1.00 97.69 207 ILE A O 1
ATOM 1666 N N . LYS A 1 208 ? -10.311 -8.141 4.511 1.00 96.75 208 LYS A N 1
ATOM 1667 C CA . LYS A 1 208 ? -10.683 -9.499 4.935 1.00 96.75 208 LYS A CA 1
ATOM 1668 C C . LYS A 1 208 ? -12.192 -9.703 5.032 1.00 96.75 208 LYS A C 1
ATOM 1670 O O . LYS A 1 208 ? -12.668 -10.787 4.749 1.00 96.75 208 LYS A O 1
ATOM 1675 N N . ASN A 1 209 ? -12.957 -8.678 5.402 1.00 95.44 209 ASN A N 1
ATOM 1676 C CA . ASN A 1 209 ? -14.411 -8.796 5.533 1.00 95.44 209 ASN A CA 1
ATOM 1677 C C . ASN A 1 209 ? -15.154 -8.881 4.184 1.00 95.44 209 ASN A C 1
ATOM 1679 O O . ASN A 1 209 ? -16.343 -9.211 4.176 1.00 95.44 209 ASN A O 1
ATOM 1683 N N . CYS A 1 210 ? -14.480 -8.574 3.071 1.00 90.06 210 CYS A N 1
ATOM 1684 C CA . CYS A 1 210 ? -15.021 -8.685 1.716 1.00 90.06 210 CYS A CA 1
ATOM 1685 C C . CYS A 1 210 ? -14.968 -10.117 1.166 1.00 90.06 210 CYS A C 1
ATOM 1687 O O . CYS A 1 210 ? -15.850 -10.500 0.400 1.00 90.06 210 CYS A O 1
ATOM 1689 N N . ILE A 1 211 ? -13.974 -10.900 1.593 1.00 81.56 211 ILE A N 1
ATOM 1690 C CA . ILE A 1 211 ? -13.756 -12.286 1.173 1.00 81.56 211 ILE A CA 1
ATOM 1691 C C . ILE A 1 211 ? -14.227 -13.192 2.315 1.00 81.56 211 ILE A C 1
ATOM 1693 O O . ILE A 1 211 ? -13.603 -13.238 3.373 1.00 81.56 211 ILE A O 1
ATOM 1697 N N . LYS A 1 212 ? -15.376 -13.845 2.136 1.00 61.25 212 LYS A N 1
ATOM 1698 C CA . LYS A 1 212 ? -15.969 -14.765 3.117 1.00 61.25 212 LYS A CA 1
ATOM 1699 C C . LYS A 1 212 ? -15.877 -16.202 2.650 1.00 61.25 212 LYS A C 1
ATOM 1701 O O . LYS A 1 212 ? -16.164 -16.425 1.456 1.00 61.25 212 LYS A O 1
#

Sequence (212 aa):
MHSCLGTSNTNNIAPWVHGADTSQKAWETKQPTADIDILPRVYSSESDSDKEPLYFLKPIGTQEDPVLLEEQRDFSDLHQNLHFSKKKPKGVTKGDIVITTAVGAGSLLSYFKVTGDLFPVTEEEIKQEAWKERWPWYMEGQNHSCDFGGSWWEYDIKRNTALEEFRQLYPTIPVTKSGNFTLGTLNFGNDKVQITKEFGEFLIGKIKNCIK